Protein AF-0000000085028456 (afdb_homodimer)

Secondary structure (DSSP, 8-state):
---EEEEEE--SSSHHHHHHHHHHHHHT-EEEE--BSSPPPTGGG-TT-TTSHHHHHHH-TT--PPBSS-----TTEEEEEEEEE-BTTB--THHHHHHHHS--TTSEEEEEEE-SS--SHHHHHHHHHH-TTSEEEEEEE--S-------/---EEEEEE--SSSHHHHHHHHHHHHHT-EEEE--BSSPPPTGGG-TT-TTSHHHHHHH-TT--PPBSS-----TTEEEEEEEEE-BTTB--THHHHHHHHS--TTSEEEEEEE-SS--SHHHHHHHHHH-TTSEEEEEEE--S-------

Foldseek 3Di:
DPAAEEEEEEDQPCQQVVVSVVVCVVVVYHYHYQAFLDHADPQLVPCVDCPRVQNVQVVDLPRAGHTNDQEDPCPRHQEYEYEYEDDPLAGRNPVVNHVVRYDQANHEYEYEYEYPDHDHVVNLVVVCVVCVRHNHPYYYYDYDDPPPPPD/DPAAEEEEEEDQPCQQVVVSVVVCVVVVYHYHYQAFLDHADPQLVPCVDCPRVQNVQVVDLVRAGHTNDQEDDCPRHQEYEYEYEDDPLAGRNPVVNHVVRYDQANHEYEYEYEYPDHDHVVRLVVVCVVCVRHRHPYYYYDYDDPPPPPD

Sequence (302 aa):
MMTKKLVAYFSASGVTAAKAKKLAEVVGADLYEIAPKDRYTNADLNWTNKKARSTVEMNDPASRPELKENGLDLTGYDTVYIGFPIWWYTAPHIIRSFLEQNKLTGVDIVLFATSGGSSISKAYRDLRKAYPKLNITNGVLLNGSISGNLAMMTKKLVAYFSASGVTAAKAKKLAEVVGADLYEIAPKDRYTNADLNWTNKKARSTVEMNDPASRPELKENGLDLTGYDTVYIGFPIWWYTAPH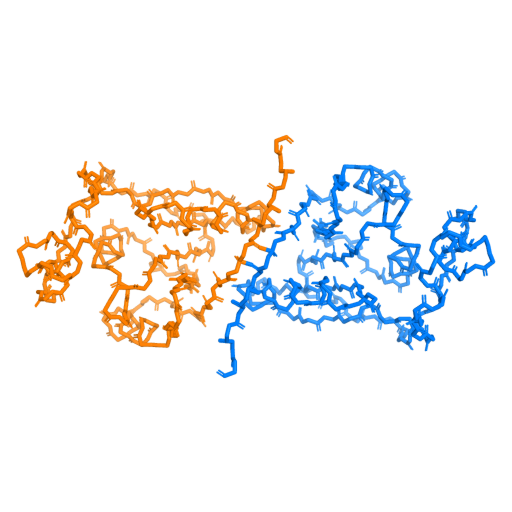IIRSFLEQNKLTGVDIVLFATSGGSSISKAYRDLRKAYPKLNITNGVLLNGSISGNLA

Organism: Acidaminococcus fermentans (strain ATCC 25085 / DSM 20731 / CCUG 9996 / CIP 106432 / VR4) (NCBI:txid591001)

Structure (mmCIF, N/CA/C/O backbone):
data_AF-0000000085028456-model_v1
#
loop_
_entity.id
_entity.type
_entity.pdbx_description
1 polymer Flavodoxin
#
loop_
_atom_site.group_PDB
_atom_site.id
_atom_site.type_symbol
_atom_site.label_atom_id
_atom_site.label_alt_id
_atom_site.label_comp_id
_atom_site.label_asym_id
_atom_site.label_entity_id
_atom_site.label_seq_id
_atom_site.pdbx_PDB_ins_code
_atom_site.Cartn_x
_atom_site.Cartn_y
_atom_site.Cartn_z
_atom_site.occupancy
_atom_site.B_iso_or_equiv
_atom_site.auth_seq_id
_atom_site.auth_comp_id
_atom_site.auth_asym_id
_atom_site.auth_atom_id
_atom_site.pdbx_PDB_model_num
ATOM 1 N N . MET A 1 1 ? -22.578 -2.014 4.352 1 40.19 1 MET A N 1
ATOM 2 C CA . MET A 1 1 ? -21.906 -3.234 4.781 1 40.19 1 MET A CA 1
ATOM 3 C C . MET A 1 1 ? -20.391 -3.086 4.676 1 40.19 1 MET A C 1
ATOM 5 O O . MET A 1 1 ? -19.891 -2.393 3.787 1 40.19 1 MET A O 1
ATOM 9 N N . MET A 1 2 ? -19.719 -3.203 5.734 1 54.34 2 MET A N 1
ATOM 10 C CA . MET A 1 2 ? -18.312 -2.814 5.77 1 54.34 2 MET A CA 1
ATOM 11 C C . MET A 1 2 ? -17.484 -3.666 4.809 1 54.34 2 MET A C 1
ATOM 13 O O . MET A 1 2 ? -17.688 -4.875 4.711 1 54.34 2 MET A O 1
ATOM 17 N N . THR A 1 3 ? -17.031 -3.07 3.711 1 72.94 3 THR A N 1
ATOM 18 C CA . THR A 1 3 ? -16.266 -3.793 2.699 1 72.94 3 THR A CA 1
ATOM 19 C C . THR A 1 3 ? -15.078 -4.508 3.33 1 72.94 3 THR A C 1
ATOM 21 O O . THR A 1 3 ? -14.367 -3.93 4.156 1 72.94 3 THR A O 1
ATOM 24 N N . LYS A 1 4 ? -15.164 -5.914 3.396 1 89.44 4 LYS A N 1
ATOM 25 C CA . LYS A 1 4 ? -14.039 -6.703 3.902 1 89.44 4 LYS A CA 1
ATOM 26 C C . LYS A 1 4 ? -13.008 -6.953 2.811 1 89.44 4 LYS A C 1
ATOM 28 O O . LYS A 1 4 ? -13.359 -7.191 1.654 1 89.44 4 LYS A O 1
ATOM 33 N N . LYS A 1 5 ? -11.766 -6.781 3.164 1 94.19 5 LYS A N 1
ATOM 34 C CA . LYS A 1 5 ? -10.648 -6.969 2.242 1 94.19 5 LYS A CA 1
ATOM 35 C C . LYS A 1 5 ? -9.711 -8.07 2.729 1 94.19 5 LYS A C 1
ATOM 37 O O . LYS A 1 5 ? -9.586 -8.297 3.934 1 94.19 5 LYS A O 1
ATOM 42 N N . LEU A 1 6 ? -9.141 -8.75 1.769 1 97 6 LEU A N 1
ATOM 43 C CA . LEU A 1 6 ? -8.156 -9.789 2.035 1 97 6 LEU A CA 1
ATOM 44 C C . LEU A 1 6 ? -6.879 -9.547 1.237 1 97 6 LEU A C 1
ATOM 46 O O . LEU A 1 6 ? -6.938 -9.195 0.055 1 97 6 LEU A O 1
ATOM 50 N N . VAL A 1 7 ? -5.777 -9.656 1.913 1 97.69 7 VAL A N 1
ATOM 51 C CA . VAL A 1 7 ? -4.492 -9.758 1.228 1 97.69 7 VAL A CA 1
ATOM 52 C C . VAL A 1 7 ? -3.98 -11.195 1.306 1 97.69 7 VAL A C 1
ATOM 54 O O . VAL A 1 7 ? -3.605 -11.672 2.381 1 97.69 7 VAL A O 1
ATOM 57 N N . ALA A 1 8 ? -3.996 -11.898 0.222 1 98.31 8 ALA A N 1
ATOM 58 C CA . ALA A 1 8 ? -3.404 -13.227 0.085 1 98.31 8 ALA A CA 1
ATOM 59 C C . ALA A 1 8 ? -2.059 -13.156 -0.632 1 98.31 8 ALA A C 1
ATOM 61 O O . ALA A 1 8 ? -1.903 -12.414 -1.604 1 98.31 8 ALA A O 1
ATOM 62 N N . TYR A 1 9 ? -1.068 -13.961 -0.152 1 98.5 9 TYR A N 1
ATOM 63 C CA . TYR A 1 9 ? 0.246 -13.805 -0.766 1 98.5 9 TYR A CA 1
ATOM 64 C C . TYR A 1 9 ? 1.026 -15.117 -0.725 1 98.5 9 TYR A C 1
ATOM 66 O O . TYR A 1 9 ? 0.848 -15.922 0.189 1 98.5 9 TYR A O 1
ATOM 74 N N . PHE A 1 10 ? 1.791 -15.297 -1.692 1 98.62 10 PHE A N 1
ATOM 75 C CA . PHE A 1 10 ? 2.865 -16.281 -1.703 1 98.62 10 PHE A CA 1
ATOM 76 C C . PHE A 1 10 ? 4.227 -15.594 -1.619 1 98.62 10 PHE A C 1
ATOM 78 O O . PHE A 1 10 ? 4.469 -14.602 -2.301 1 98.62 10 PHE A O 1
ATOM 85 N N . SER A 1 11 ? 5.074 -16.141 -0.744 1 98.12 11 SER A N 1
ATOM 86 C CA . SER A 1 11 ? 6.434 -15.633 -0.566 1 98.12 11 SER A CA 1
ATOM 87 C C . SER A 1 11 ? 7.406 -16.766 -0.256 1 98.12 11 SER A C 1
ATOM 89 O O . SER A 1 11 ? 7.133 -17.609 0.602 1 98.12 11 SER A O 1
ATOM 91 N N . ALA A 1 12 ? 8.484 -16.812 -0.962 1 96.12 12 ALA A N 1
ATOM 92 C CA . ALA A 1 12 ? 9.461 -17.875 -0.738 1 96.12 12 ALA A CA 1
ATOM 93 C C . ALA A 1 12 ? 10.594 -17.406 0.167 1 96.12 12 ALA A C 1
ATOM 95 O O . ALA A 1 12 ? 11.039 -18.141 1.052 1 96.12 12 ALA A O 1
ATOM 96 N N . SER A 1 13 ? 11.016 -16.172 -0.003 1 93.38 13 SER A N 1
ATOM 97 C CA . SER A 1 13 ? 12.172 -15.695 0.748 1 93.38 13 SER A CA 1
ATOM 98 C C . SER A 1 13 ? 11.781 -14.57 1.7 1 93.38 13 SER A C 1
ATOM 100 O O . SER A 1 13 ? 12.648 -13.945 2.322 1 93.38 13 SER A O 1
ATOM 102 N N . GLY A 1 14 ? 10.5 -14.227 1.766 1 94.75 14 GLY A N 1
ATOM 103 C CA . GLY A 1 14 ? 10.039 -13.289 2.779 1 94.75 14 GLY A CA 1
ATOM 104 C C . GLY A 1 14 ? 9.805 -11.891 2.238 1 94.75 14 GLY A C 1
ATOM 105 O O . GLY A 1 14 ? 9.172 -11.062 2.895 1 94.75 14 GLY A O 1
ATOM 106 N N . VAL A 1 15 ? 10.281 -11.562 1 1 92.94 15 VAL A N 1
ATOM 107 C CA . VAL A 1 15 ? 10.172 -10.219 0.441 1 92.94 15 VAL A CA 1
ATOM 108 C C . VAL A 1 15 ? 8.711 -9.875 0.186 1 92.94 15 VAL A C 1
ATOM 110 O O . VAL A 1 15 ? 8.219 -8.844 0.646 1 92.94 15 VAL A O 1
ATOM 113 N N . THR A 1 16 ? 8.031 -10.727 -0.486 1 96.25 16 THR A N 1
ATOM 114 C CA . THR A 1 16 ? 6.625 -10.5 -0.791 1 96.25 16 THR A CA 1
ATOM 115 C C . THR A 1 16 ? 5.789 -10.492 0.486 1 96.25 16 THR A C 1
ATOM 117 O O . THR A 1 16 ? 4.852 -9.703 0.615 1 96.25 16 THR A O 1
ATOM 120 N N . ALA A 1 17 ? 6.133 -11.312 1.434 1 96.81 17 ALA A N 1
ATOM 121 C CA . ALA A 1 17 ? 5.438 -11.367 2.717 1 96.81 17 ALA A CA 1
ATOM 122 C C . ALA A 1 17 ? 5.461 -10.016 3.414 1 96.81 17 ALA A C 1
ATOM 124 O O . ALA A 1 17 ? 4.441 -9.555 3.934 1 96.81 17 ALA A O 1
ATOM 125 N N . ALA A 1 18 ? 6.582 -9.391 3.42 1 93.5 18 ALA A N 1
ATOM 126 C CA . ALA A 1 18 ? 6.734 -8.094 4.082 1 93.5 18 ALA A CA 1
ATOM 127 C C . ALA A 1 18 ? 5.832 -7.043 3.441 1 93.5 18 ALA A C 1
ATOM 129 O O . ALA A 1 18 ? 5.176 -6.266 4.145 1 93.5 18 ALA A O 1
ATOM 130 N N . LYS A 1 19 ? 5.785 -7.059 2.131 1 93.44 19 LYS A N 1
ATOM 131 C CA . LYS A 1 19 ? 4.945 -6.105 1.412 1 93.44 19 LYS A CA 1
ATOM 132 C C . LYS A 1 19 ? 3.465 -6.395 1.644 1 93.44 19 LYS A C 1
ATOM 134 O O . LYS A 1 19 ? 2.666 -5.473 1.818 1 93.44 19 LYS A O 1
ATOM 139 N N . ALA A 1 20 ? 3.125 -7.641 1.66 1 96.5 20 ALA A N 1
ATOM 140 C CA . ALA A 1 20 ? 1.742 -8.055 1.887 1 96.5 20 ALA A CA 1
ATOM 141 C C . ALA A 1 20 ? 1.263 -7.625 3.271 1 96.5 20 ALA A C 1
ATOM 143 O O . ALA A 1 20 ? 0.149 -7.117 3.42 1 96.5 20 ALA A O 1
ATOM 144 N N . LYS A 1 21 ? 2.057 -7.875 4.238 1 95.56 21 LYS A N 1
ATOM 145 C CA . LYS A 1 21 ? 1.712 -7.512 5.613 1 95.56 21 LYS A CA 1
ATOM 146 C C . LYS A 1 21 ? 1.487 -6.008 5.742 1 95.56 21 LYS A C 1
ATOM 148 O O . LYS A 1 21 ? 0.512 -5.574 6.359 1 95.56 21 LYS A O 1
ATOM 153 N N . LYS A 1 22 ? 2.352 -5.262 5.148 1 91 22 LYS A N 1
ATOM 154 C CA . LYS A 1 22 ? 2.221 -3.811 5.199 1 91 22 LYS A CA 1
ATOM 155 C C . LYS A 1 22 ? 0.955 -3.348 4.484 1 91 22 LYS A C 1
ATOM 157 O O . LYS A 1 22 ? 0.225 -2.492 4.992 1 91 22 LYS A O 1
ATOM 162 N N . LEU A 1 23 ? 0.759 -3.873 3.314 1 93.62 23 LEU A N 1
ATOM 163 C CA . LEU A 1 23 ? -0.454 -3.533 2.578 1 93.62 23 LEU A CA 1
ATOM 164 C C . LEU A 1 23 ? -1.697 -3.854 3.4 1 93.62 23 LEU A C 1
ATOM 166 O O . LEU A 1 23 ? -2.611 -3.033 3.5 1 93.62 23 LEU A O 1
ATOM 170 N N . ALA A 1 24 ? -1.729 -5.043 4 1 95.69 24 ALA A N 1
ATOM 171 C CA . ALA A 1 24 ? -2.875 -5.457 4.805 1 95.69 24 ALA A CA 1
ATOM 172 C C . ALA A 1 24 ? -3.115 -4.488 5.957 1 95.69 24 ALA A C 1
ATOM 174 O O . ALA A 1 24 ? -4.258 -4.133 6.254 1 95.69 24 ALA A O 1
ATOM 175 N N . GLU A 1 25 ? -2.039 -4.078 6.547 1 91.94 25 GLU A N 1
ATOM 176 C CA . GLU A 1 25 ? -2.141 -3.127 7.652 1 91.94 25 GLU A CA 1
ATOM 177 C C . GLU A 1 25 ? -2.738 -1.803 7.188 1 91.94 25 GLU A C 1
ATOM 179 O O . GLU A 1 25 ? -3.645 -1.265 7.832 1 91.94 25 GLU A O 1
ATOM 184 N N . VAL A 1 26 ? -2.252 -1.323 6.129 1 90.56 26 VAL A N 1
ATOM 185 C CA . VAL A 1 26 ? -2.645 0.005 5.668 1 90.56 26 VAL A CA 1
ATOM 186 C C . VAL A 1 26 ? -4.105 -0.014 5.219 1 90.56 26 VAL A C 1
ATOM 188 O O . VAL A 1 26 ? -4.867 0.904 5.531 1 90.56 26 VAL A O 1
ATOM 191 N N . VAL A 1 27 ? -4.492 -1.086 4.602 1 91.94 27 VAL A N 1
ATOM 192 C CA . VAL A 1 27 ? -5.82 -1.062 4.004 1 91.94 27 VAL A CA 1
ATOM 193 C C . VAL A 1 27 ? -6.828 -1.709 4.953 1 91.94 27 VAL A C 1
ATOM 195 O O . VAL A 1 27 ? -8.016 -1.789 4.645 1 91.94 27 VAL A O 1
ATOM 198 N N . GLY A 1 28 ? -6.367 -2.137 6.07 1 90.31 28 GLY A N 1
ATOM 199 C CA . GLY A 1 28 ? -7.262 -2.775 7.02 1 90.31 28 GLY A CA 1
ATOM 200 C C . GLY A 1 28 ? -7.828 -4.09 6.52 1 90.31 28 GLY A C 1
ATOM 201 O O . GLY A 1 28 ? -9.039 -4.32 6.586 1 90.31 28 GLY A O 1
ATOM 202 N N . ALA A 1 29 ? -6.973 -4.906 6 1 94.56 29 ALA A N 1
ATOM 203 C CA . ALA A 1 29 ? -7.375 -6.18 5.41 1 94.56 29 ALA A CA 1
ATOM 204 C C . ALA A 1 29 ? -6.922 -7.352 6.277 1 94.56 29 ALA A C 1
ATOM 206 O O . ALA A 1 29 ? -5.973 -7.23 7.055 1 94.56 29 ALA A O 1
ATOM 207 N N . ASP A 1 30 ? -7.68 -8.523 6.113 1 96.25 30 ASP A N 1
ATOM 208 C CA . ASP A 1 30 ? -7.152 -9.781 6.629 1 96.25 30 ASP A CA 1
ATOM 209 C C . ASP A 1 30 ? -5.953 -10.25 5.812 1 96.25 30 ASP A C 1
ATOM 211 O O . ASP A 1 30 ? -5.793 -9.867 4.652 1 96.25 30 ASP A O 1
ATOM 215 N N . LEU A 1 31 ? -5.141 -11.031 6.465 1 97.44 31 LEU A N 1
ATOM 216 C CA . LEU A 1 31 ? -3.93 -11.547 5.836 1 97.44 31 LEU A CA 1
ATOM 217 C C . LEU A 1 31 ? -3.971 -13.07 5.734 1 97.44 31 LEU A C 1
ATOM 219 O O . LEU A 1 31 ? -4.363 -13.742 6.684 1 97.44 31 LEU A O 1
ATOM 223 N N . TYR A 1 32 ? -3.574 -13.578 4.535 1 98.06 32 TYR A N 1
ATOM 224 C CA . TYR A 1 32 ? -3.559 -15.016 4.301 1 98.06 32 TYR A CA 1
ATOM 225 C C . TYR A 1 32 ? -2.342 -15.422 3.479 1 98.06 32 TYR A C 1
ATOM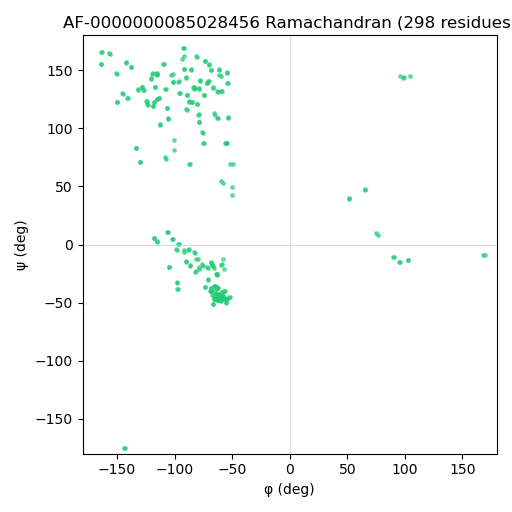 227 O O . TYR A 1 32 ? -2.107 -14.883 2.396 1 98.06 32 TYR A O 1
ATOM 235 N N . GLU A 1 33 ? -1.59 -16.359 4 1 98.25 33 GLU A N 1
ATOM 236 C CA . GLU A 1 33 ? -0.448 -16.875 3.244 1 98.25 33 GLU A CA 1
ATOM 237 C C . GLU A 1 33 ? -0.859 -18.031 2.33 1 98.25 33 GLU A C 1
ATOM 239 O O . GLU A 1 33 ? -1.447 -19 2.787 1 98.25 33 GLU A O 1
ATOM 244 N N . ILE A 1 34 ? -0.609 -17.891 1.081 1 98.31 34 ILE A N 1
ATOM 245 C CA . ILE A 1 34 ? -0.687 -19 0.146 1 98.31 34 ILE A CA 1
ATOM 246 C C . ILE A 1 34 ? 0.519 -19.922 0.337 1 98.31 34 ILE A C 1
ATOM 248 O O . ILE A 1 34 ? 1.506 -19.812 -0.396 1 98.31 34 ILE A O 1
ATOM 252 N N . ALA A 1 35 ? 0.333 -20.844 1.25 1 98 35 ALA A N 1
ATOM 253 C CA . ALA A 1 35 ? 1.471 -21.641 1.676 1 98 35 ALA A CA 1
ATOM 254 C C . ALA A 1 35 ? 1.521 -22.969 0.911 1 98 35 ALA A C 1
ATOM 256 O O . ALA A 1 35 ? 0.515 -23.672 0.818 1 98 35 ALA A O 1
ATOM 257 N N . PRO A 1 36 ? 2.709 -23.219 0.388 1 98.38 36 PRO A N 1
ATOM 258 C CA . PRO A 1 36 ? 2.857 -24.562 -0.17 1 98.38 36 PRO A CA 1
ATOM 259 C C . PRO A 1 36 ? 2.84 -25.656 0.901 1 98.38 36 PRO A C 1
ATOM 261 O O . PRO A 1 36 ? 3.25 -25.406 2.039 1 98.38 36 PRO A O 1
ATOM 264 N N . LYS A 1 37 ? 2.369 -26.766 0.489 1 97.75 37 LYS A N 1
ATOM 265 C CA . LYS A 1 37 ? 2.402 -27.891 1.411 1 97.75 37 LYS A CA 1
ATOM 266 C C . LYS A 1 37 ? 3.818 -28.141 1.918 1 97.75 37 LYS A C 1
ATOM 268 O O . LYS A 1 37 ? 4.027 -28.359 3.115 1 97.75 37 LYS A O 1
ATOM 273 N N . ASP A 1 38 ? 4.711 -28.219 0.962 1 97.25 38 ASP A N 1
ATOM 274 C CA . ASP A 1 38 ? 6.133 -28.297 1.284 1 97.25 38 ASP A CA 1
ATOM 275 C C . ASP A 1 38 ? 6.832 -26.969 0.975 1 97.25 38 ASP A C 1
ATOM 277 O O . ASP A 1 38 ? 6.875 -26.531 -0.18 1 97.25 38 ASP A O 1
ATOM 281 N N . ARG A 1 39 ? 7.363 -26.359 1.99 1 97.62 39 ARG A N 1
ATOM 282 C CA . ARG A 1 39 ? 8.016 -25.062 1.804 1 97.62 39 ARG A CA 1
ATOM 283 C C . ARG A 1 39 ? 9.195 -25.172 0.847 1 97.62 39 ARG A C 1
ATOM 285 O O . ARG A 1 39 ? 9.883 -26.203 0.818 1 97.62 39 ARG A O 1
ATOM 292 N N . TYR A 1 40 ? 9.492 -24.078 0.127 1 98.12 40 TYR A N 1
ATOM 293 C CA . TYR A 1 40 ? 10.617 -24.062 -0.797 1 98.12 40 TYR A CA 1
ATOM 294 C C . TYR A 1 40 ? 11.93 -23.859 -0.052 1 98.12 40 TYR A C 1
ATOM 296 O O . TYR A 1 40 ? 12.039 -22.984 0.803 1 98.12 40 TYR A O 1
ATOM 304 N N . THR A 1 41 ? 12.922 -24.641 -0.365 1 97.12 41 THR A N 1
ATOM 305 C CA . THR A 1 41 ? 14.281 -24.453 0.132 1 97.12 41 THR A CA 1
ATOM 306 C C . THR A 1 41 ? 15.102 -23.594 -0.833 1 97.12 41 THR A C 1
ATOM 308 O O . THR A 1 41 ? 14.664 -23.328 -1.953 1 97.12 41 THR A O 1
ATOM 311 N N . ASN A 1 42 ? 16.234 -23.203 -0.362 1 96.38 42 ASN A N 1
ATOM 312 C CA . ASN A 1 42 ? 17.125 -22.484 -1.257 1 96.38 42 ASN A CA 1
ATOM 313 C C . ASN A 1 42 ? 17.438 -23.281 -2.512 1 96.38 42 ASN A C 1
ATOM 315 O O . ASN A 1 42 ? 17.531 -22.734 -3.609 1 96.38 42 ASN A O 1
ATOM 319 N N . ALA A 1 43 ? 17.625 -24.547 -2.297 1 97.31 43 ALA A N 1
ATOM 320 C CA . ALA A 1 43 ? 17.906 -25.422 -3.43 1 97.31 43 ALA A CA 1
ATOM 321 C C . ALA A 1 43 ? 16.734 -25.453 -4.402 1 97.31 43 ALA A C 1
ATOM 323 O O . ALA A 1 43 ? 16.922 -25.484 -5.621 1 97.31 43 ALA A O 1
ATOM 324 N N . ASP A 1 44 ? 15.523 -25.422 -3.922 1 97.94 44 ASP A N 1
ATOM 325 C CA . ASP A 1 44 ? 14.312 -25.422 -4.742 1 97.94 44 ASP A CA 1
ATOM 326 C C . ASP A 1 44 ? 14.242 -24.156 -5.609 1 97.94 44 ASP A C 1
ATOM 328 O O . ASP A 1 44 ? 13.625 -24.172 -6.676 1 97.94 44 ASP A O 1
ATOM 332 N N . LEU A 1 45 ? 14.906 -23.094 -5.133 1 97.25 45 LEU A N 1
ATOM 333 C CA . LEU A 1 45 ? 14.758 -21.797 -5.758 1 97.25 45 LEU A CA 1
ATOM 334 C C . LEU A 1 45 ? 15.945 -21.469 -6.652 1 97.25 45 LEU A C 1
ATOM 336 O O . LEU A 1 45 ? 16.016 -20.391 -7.234 1 97.25 45 LEU A O 1
ATOM 340 N N . ASN A 1 46 ? 16.859 -22.422 -6.809 1 96 46 ASN A N 1
ATOM 341 C CA . ASN A 1 46 ? 18.031 -22.234 -7.664 1 96 46 ASN A CA 1
ATOM 342 C C . ASN A 1 46 ? 17.656 -22.328 -9.141 1 96 46 ASN A C 1
ATOM 344 O O . ASN A 1 46 ? 17.703 -23.422 -9.719 1 96 46 ASN A O 1
ATOM 348 N N . TRP A 1 47 ? 17.438 -21.266 -9.742 1 91 47 TRP A N 1
ATOM 349 C CA . TRP A 1 47 ? 16.875 -21.25 -11.094 1 91 47 TRP A CA 1
ATOM 350 C C . TRP A 1 47 ? 17.906 -21.719 -12.109 1 91 47 TRP A C 1
ATOM 352 O O . TRP A 1 47 ? 17.578 -22.031 -13.258 1 91 47 TRP A O 1
ATOM 362 N N . THR A 1 48 ? 19.141 -21.672 -11.742 1 93.94 48 THR A N 1
ATOM 363 C CA . THR A 1 48 ? 20.156 -22.156 -12.664 1 93.94 48 THR A CA 1
ATOM 364 C C . THR A 1 48 ? 20.188 -23.672 -12.703 1 93.94 48 THR A C 1
ATOM 366 O O . THR A 1 48 ? 20.797 -24.266 -13.602 1 93.94 48 THR A O 1
ATOM 369 N N . ASN A 1 49 ? 19.625 -24.312 -11.75 1 96.62 49 ASN A N 1
ATOM 370 C CA . ASN A 1 49 ? 19.5 -25.766 -11.711 1 96.62 49 ASN A CA 1
ATOM 371 C C . ASN A 1 49 ? 18.203 -26.219 -12.367 1 96.62 49 ASN A C 1
ATOM 373 O O . ASN A 1 49 ? 17.109 -26 -11.836 1 96.62 49 ASN A O 1
ATOM 377 N N . LYS A 1 50 ? 18.266 -26.969 -13.461 1 96.44 50 LYS A N 1
ATOM 378 C CA . LYS A 1 50 ? 17.125 -27.422 -14.25 1 96.44 50 LYS A CA 1
ATOM 379 C C . LYS A 1 50 ? 16.266 -28.406 -13.461 1 96.44 50 LYS A C 1
ATOM 381 O O . LYS A 1 50 ? 15.109 -28.641 -13.812 1 96.44 50 LYS A O 1
ATOM 386 N N . LYS A 1 51 ? 16.828 -28.953 -12.461 1 97.25 51 LYS A N 1
ATOM 387 C CA . LYS A 1 51 ? 16.109 -29.953 -11.672 1 97.25 51 LYS A CA 1
ATOM 388 C C . LYS A 1 51 ? 15.523 -29.328 -10.414 1 97.25 51 LYS A C 1
ATOM 390 O O . LYS A 1 51 ? 14.836 -30 -9.641 1 97.25 51 LYS A O 1
ATOM 395 N N . ALA A 1 52 ? 15.828 -28.016 -10.203 1 97.88 52 ALA A N 1
ATOM 396 C CA . ALA A 1 52 ? 15.25 -27.344 -9.047 1 97.88 52 ALA A CA 1
ATOM 397 C C . ALA A 1 52 ? 13.727 -27.328 -9.125 1 97.88 52 ALA A C 1
ATOM 399 O O . ALA A 1 52 ? 13.148 -27.188 -10.203 1 97.88 52 ALA A O 1
ATOM 400 N N . ARG A 1 53 ? 13.078 -27.422 -7.992 1 98 53 ARG A N 1
ATOM 401 C CA . ARG A 1 53 ? 11.625 -27.5 -7.906 1 98 53 ARG A CA 1
ATOM 402 C C . ARG A 1 53 ? 10.969 -26.328 -8.633 1 98 53 ARG A C 1
ATOM 404 O O . ARG A 1 53 ? 10.047 -26.516 -9.422 1 98 53 ARG A O 1
ATOM 411 N N . SER A 1 54 ? 11.43 -25.094 -8.414 1 98.06 54 SER A N 1
ATOM 412 C CA . SER A 1 54 ? 10.875 -23.922 -9.07 1 98.06 54 SER A CA 1
ATOM 413 C C . SER A 1 54 ? 11 -24.016 -10.586 1 98.06 54 SER A C 1
ATOM 415 O O . SER A 1 54 ? 10.055 -23.719 -11.32 1 98.06 54 SER A O 1
ATOM 417 N N . THR A 1 55 ? 12.18 -24.453 -11.047 1 98.06 55 THR A N 1
ATOM 418 C CA . THR A 1 55 ? 12.43 -24.594 -12.477 1 98.06 55 THR A CA 1
ATOM 419 C C . THR A 1 55 ? 11.5 -25.625 -13.094 1 98.06 55 THR A C 1
ATOM 421 O O . THR A 1 55 ? 10.875 -25.375 -14.125 1 98.06 55 THR A O 1
ATOM 424 N N . VAL A 1 56 ? 11.375 -26.766 -12.484 1 98.31 56 VAL A N 1
ATOM 425 C CA . VAL A 1 56 ? 10.523 -27.844 -12.977 1 98.31 56 VAL A CA 1
ATOM 426 C C . VAL A 1 56 ? 9.07 -27.375 -13.016 1 98.31 56 VAL A C 1
ATOM 428 O O . VAL A 1 56 ? 8.383 -27.562 -14.023 1 98.31 56 VAL A O 1
ATOM 431 N N . GLU A 1 57 ? 8.594 -26.781 -11.984 1 98.44 57 GLU A N 1
ATOM 432 C CA . GLU A 1 57 ? 7.219 -26.281 -11.898 1 98.44 57 GLU A CA 1
ATOM 433 C C . GLU A 1 57 ? 6.926 -25.266 -13 1 98.44 57 GLU A C 1
ATOM 435 O O . GLU A 1 57 ? 5.895 -25.359 -13.672 1 98.44 57 GLU A O 1
ATOM 440 N N . MET A 1 58 ? 7.844 -24.359 -13.203 1 98.19 58 MET A N 1
ATOM 441 C CA . MET A 1 58 ? 7.578 -23.25 -14.109 1 98.19 58 MET A CA 1
ATOM 442 C C . MET A 1 58 ? 7.723 -23.672 -15.562 1 98.19 58 MET A C 1
ATOM 444 O O . MET A 1 58 ? 7.172 -23.031 -16.469 1 98.19 58 MET A O 1
ATOM 448 N N . ASN A 1 59 ? 8.414 -24.75 -15.797 1 97.75 59 ASN A N 1
ATOM 449 C CA . ASN A 1 59 ? 8.555 -25.281 -17.156 1 97.75 59 ASN A CA 1
ATOM 450 C C . ASN A 1 59 ? 7.332 -26.094 -17.562 1 97.75 59 ASN A C 1
ATOM 452 O O . ASN A 1 59 ? 7.156 -26.406 -18.734 1 97.75 59 ASN A O 1
ATOM 456 N N . ASP A 1 60 ? 6.473 -26.438 -16.688 1 98 60 ASP A N 1
ATOM 457 C CA . ASP A 1 60 ? 5.25 -27.188 -16.953 1 98 60 ASP A CA 1
ATOM 458 C C . ASP A 1 60 ? 4.012 -26.328 -16.703 1 98 60 ASP A C 1
ATOM 460 O O . ASP A 1 60 ? 3.586 -26.156 -15.562 1 98 60 ASP A O 1
ATOM 464 N N . PRO A 1 61 ? 3.4 -25.875 -17.734 1 96.75 61 PRO A N 1
ATOM 465 C CA . PRO A 1 61 ? 2.236 -25 -17.578 1 96.75 61 PRO A CA 1
ATOM 466 C C . PRO A 1 61 ? 1.102 -25.672 -16.797 1 96.75 61 PRO A C 1
ATOM 468 O O . PRO A 1 61 ? 0.214 -24.984 -16.281 1 96.75 61 PRO A O 1
ATOM 471 N N . ALA A 1 62 ? 1.143 -26.938 -16.703 1 97.81 62 ALA A N 1
ATOM 472 C CA . ALA A 1 62 ? 0.08 -27.672 -16.016 1 97.81 62 ALA A CA 1
ATOM 473 C C . ALA A 1 62 ? 0.406 -27.875 -14.539 1 97.81 62 ALA A C 1
ATOM 475 O O . ALA A 1 62 ? -0.429 -28.359 -13.773 1 97.81 62 ALA A O 1
ATOM 476 N N . SER A 1 63 ? 1.58 -27.469 -14.172 1 98.38 63 SER A N 1
ATOM 477 C CA . SER A 1 63 ? 1.99 -27.625 -12.781 1 98.38 63 SER A CA 1
ATOM 478 C C . SER A 1 63 ? 1.054 -26.875 -11.836 1 98.38 63 SER A C 1
ATOM 480 O O . SER A 1 63 ? 0.702 -25.719 -12.094 1 98.38 63 SER A O 1
ATOM 482 N N . ARG A 1 64 ? 0.645 -27.562 -10.812 1 98.44 64 ARG A N 1
ATOM 483 C CA . ARG A 1 64 ? -0.16 -27 -9.727 1 98.44 64 ARG A CA 1
ATOM 484 C C . ARG A 1 64 ? 0.382 -27.422 -8.367 1 98.44 64 ARG A C 1
ATOM 486 O O . ARG A 1 64 ? -0.136 -28.359 -7.75 1 98.44 64 ARG A O 1
ATOM 493 N N . PRO A 1 65 ? 1.397 -26.688 -7.891 1 98.44 65 PRO A N 1
ATOM 494 C CA . PRO A 1 65 ? 1.944 -27.047 -6.582 1 98.44 65 PRO A CA 1
ATOM 495 C C . PRO A 1 65 ? 0.875 -27.109 -5.496 1 98.44 65 PRO A C 1
ATOM 497 O O . PRO A 1 65 ? -0.032 -26.281 -5.465 1 98.44 65 PRO A O 1
ATOM 500 N N . GLU A 1 66 ? 0.972 -28.125 -4.621 1 97.56 66 GLU A N 1
ATOM 501 C CA . GLU A 1 66 ? -0.026 -28.359 -3.582 1 97.56 66 GLU A CA 1
ATOM 502 C C . GLU A 1 66 ? 0.048 -27.281 -2.498 1 97.56 66 GLU A C 1
ATOM 504 O O . GLU A 1 66 ? 1.14 -26.891 -2.086 1 97.56 66 GLU A O 1
ATOM 509 N N . LEU A 1 67 ? -1.099 -26.891 -2.053 1 98 67 LEU A N 1
ATOM 510 C CA . LEU A 1 67 ? -1.192 -25.922 -0.966 1 98 67 LEU A CA 1
ATOM 511 C C . LEU A 1 67 ? -1.266 -26.625 0.385 1 98 67 LEU A C 1
ATOM 513 O O . LEU A 1 67 ? -1.745 -27.766 0.473 1 98 67 LEU A O 1
ATOM 517 N N . LYS A 1 68 ? -0.765 -25.922 1.392 1 97.12 68 LYS A N 1
ATOM 518 C CA . LYS A 1 68 ? -0.853 -26.453 2.75 1 97.12 68 LYS A CA 1
ATOM 519 C C . LYS A 1 68 ? -2.307 -26.562 3.205 1 97.12 68 LYS A C 1
ATOM 521 O O . LYS A 1 68 ? -2.705 -27.562 3.797 1 97.12 68 LYS A O 1
ATOM 526 N N . GLU A 1 69 ? -3.061 -25.5 2.967 1 91.25 69 GLU A N 1
ATOM 527 C CA . GLU A 1 69 ? -4.473 -25.453 3.334 1 91.25 69 GLU A CA 1
ATOM 528 C C . GLU A 1 69 ? -5.367 -25.656 2.115 1 91.25 69 GLU A C 1
ATOM 530 O O . GLU A 1 69 ? -4.996 -25.297 0.999 1 91.25 69 GLU A O 1
ATOM 535 N N . ASN A 1 70 ? -6.543 -26.359 2.49 1 80.75 70 ASN A N 1
ATOM 536 C CA . ASN A 1 70 ? -7.484 -26.625 1.407 1 80.75 70 ASN A CA 1
ATOM 537 C C . ASN A 1 70 ? -8.648 -25.641 1.419 1 80.75 70 ASN A C 1
ATOM 539 O O . ASN A 1 70 ? -9.555 -25.75 2.246 1 80.75 70 ASN A O 1
ATOM 543 N N . GLY A 1 71 ? -8.594 -24.594 0.974 1 83.12 71 GLY A N 1
ATOM 544 C CA . GLY A 1 71 ? -9.711 -23.703 0.745 1 83.12 71 GLY A CA 1
ATOM 545 C C . GLY A 1 71 ? -9.797 -22.578 1.768 1 83.12 71 GLY A C 1
ATOM 546 O O . GLY A 1 71 ? -9.359 -22.75 2.91 1 83.12 71 GLY A O 1
ATOM 547 N N . LEU A 1 72 ? -10.203 -21.469 1.359 1 89.12 72 LEU A N 1
ATOM 548 C CA . LEU A 1 72 ? -10.414 -20.266 2.156 1 89.12 72 LEU A CA 1
ATOM 549 C C . LEU A 1 72 ? -11.844 -19.75 2 1 89.12 72 LEU A C 1
ATOM 551 O O . LEU A 1 72 ? -12.375 -19.719 0.89 1 89.12 72 LEU A O 1
ATOM 555 N N . ASP A 1 73 ? -12.531 -19.625 3.127 1 90.75 73 ASP A N 1
ATOM 556 C CA . ASP A 1 73 ? -13.844 -18.984 3.041 1 90.75 73 ASP A CA 1
ATOM 557 C C . ASP A 1 73 ? -13.727 -17.531 2.627 1 90.75 73 ASP A C 1
ATOM 559 O O . ASP A 1 73 ? -13.266 -16.688 3.406 1 90.75 73 ASP A O 1
ATOM 563 N N . LEU A 1 74 ? -14.188 -17.25 1.459 1 93.25 74 LEU A N 1
ATOM 564 C CA . LEU A 1 74 ? -14.039 -15.906 0.908 1 93.25 74 LEU A CA 1
ATOM 565 C C . LEU A 1 74 ? -15.359 -15.148 0.942 1 93.25 74 LEU A C 1
ATOM 567 O O . LEU A 1 74 ? -15.484 -14.07 0.358 1 93.25 74 LEU A O 1
ATOM 571 N N . THR A 1 75 ? -16.25 -15.789 1.662 1 89.94 75 THR A N 1
ATOM 572 C CA . THR A 1 75 ? -17.547 -15.133 1.796 1 89.94 75 THR A CA 1
ATOM 573 C C . THR A 1 75 ? -17.406 -13.797 2.52 1 89.94 75 THR A C 1
ATOM 575 O O . THR A 1 75 ? -16.734 -13.719 3.553 1 89.94 75 THR A O 1
ATOM 578 N N . GLY A 1 76 ? -18 -12.781 1.962 1 90.5 76 GLY A N 1
ATOM 579 C CA . GLY A 1 76 ? -18.016 -11.477 2.615 1 90.5 76 GLY A CA 1
ATOM 580 C C . GLY A 1 76 ? -16.906 -10.562 2.148 1 90.5 76 GLY A C 1
ATOM 581 O O . GLY A 1 76 ? -16.938 -9.359 2.416 1 90.5 76 GLY A O 1
ATOM 582 N N . TYR A 1 77 ? -15.898 -11.109 1.466 1 93.44 77 TYR A N 1
ATOM 583 C CA . TYR A 1 77 ? -14.844 -10.258 0.938 1 93.44 77 TYR A CA 1
ATOM 584 C C . TYR A 1 77 ? -15.25 -9.641 -0.395 1 93.44 77 TYR A C 1
ATOM 586 O O . TYR A 1 77 ? -15.734 -10.344 -1.288 1 93.44 77 TYR A O 1
ATOM 594 N N . ASP A 1 78 ? -15.008 -8.383 -0.487 1 91.44 78 ASP A N 1
ATOM 595 C CA . ASP A 1 78 ? -15.32 -7.68 -1.728 1 91.44 78 ASP A CA 1
ATOM 596 C C . ASP A 1 78 ? -14.078 -7.531 -2.604 1 91.44 78 ASP A C 1
ATOM 598 O O . ASP A 1 78 ? -14.18 -7.453 -3.828 1 91.44 78 ASP A O 1
ATOM 602 N N . THR A 1 79 ? -12.961 -7.414 -1.951 1 93.56 79 THR A N 1
ATOM 603 C CA . THR A 1 79 ? -11.688 -7.242 -2.648 1 93.56 79 THR A CA 1
ATOM 604 C C . THR A 1 79 ? -10.633 -8.195 -2.094 1 93.56 79 THR A C 1
ATOM 606 O O . THR A 1 79 ? -10.516 -8.352 -0.878 1 93.56 79 THR A O 1
ATOM 609 N N . VAL A 1 80 ? -9.961 -8.82 -2.98 1 96.62 80 VAL A N 1
ATOM 610 C CA . VAL A 1 80 ? -8.828 -9.672 -2.627 1 96.62 80 VAL A CA 1
ATOM 611 C C . VAL A 1 80 ? -7.582 -9.203 -3.377 1 96.62 80 VAL A C 1
ATOM 613 O O . VAL A 1 80 ? -7.582 -9.133 -4.609 1 96.62 80 VAL A O 1
ATOM 616 N N . TYR A 1 81 ? -6.551 -8.836 -2.625 1 97.25 81 TYR A N 1
ATOM 617 C CA . TYR A 1 81 ? -5.219 -8.602 -3.17 1 97.25 81 TYR A CA 1
ATOM 618 C C . TYR A 1 81 ? -4.398 -9.883 -3.18 1 97.25 81 TYR A C 1
ATOM 620 O O . TYR A 1 81 ? -4.312 -10.586 -2.166 1 97.25 81 TYR A O 1
ATOM 628 N N . ILE A 1 82 ? -3.842 -10.188 -4.312 1 98.5 82 ILE A N 1
ATOM 629 C CA . ILE A 1 82 ? -3.037 -11.398 -4.41 1 98.5 82 ILE A CA 1
ATOM 630 C C . ILE A 1 82 ? -1.6 -11.039 -4.777 1 98.5 82 ILE A C 1
ATOM 632 O O . ILE A 1 82 ? -1.35 -10.469 -5.84 1 98.5 82 ILE A O 1
ATOM 636 N N . GLY A 1 83 ? -0.706 -11.398 -3.9 1 98.38 83 GLY A N 1
ATOM 637 C CA . GLY A 1 83 ? 0.69 -11.023 -4.059 1 98.38 83 GLY A CA 1
ATOM 638 C C . GLY A 1 83 ? 1.608 -12.211 -4.266 1 98.38 83 GLY A C 1
ATOM 639 O O . GLY A 1 83 ? 1.396 -13.273 -3.684 1 98.38 83 GLY A O 1
ATOM 640 N N . PHE A 1 84 ? 2.633 -11.977 -5.035 1 98.62 84 PHE A N 1
ATOM 641 C CA . PHE A 1 84 ? 3.58 -13.039 -5.359 1 98.62 84 PHE A CA 1
ATOM 642 C C . PHE A 1 84 ? 4.867 -12.453 -5.93 1 98.62 84 PHE A C 1
ATOM 644 O O . PHE A 1 84 ? 4.879 -11.336 -6.438 1 98.62 84 PHE A O 1
ATOM 651 N N . PRO A 1 85 ? 6.008 -13.219 -5.789 1 97.62 85 PRO A N 1
ATOM 652 C CA . PRO A 1 85 ? 7.191 -12.844 -6.562 1 97.62 85 PRO A CA 1
ATOM 653 C C . PRO A 1 85 ? 7.055 -13.18 -8.047 1 97.62 85 PRO A C 1
ATOM 655 O O . PRO A 1 85 ? 6.238 -14.023 -8.422 1 97.62 85 PRO A O 1
ATOM 658 N N . ILE A 1 86 ? 7.828 -12.508 -8.859 1 97.12 86 ILE A N 1
ATOM 659 C CA . ILE A 1 86 ? 7.871 -12.859 -10.273 1 97.12 86 ILE A CA 1
ATOM 660 C C . ILE A 1 86 ? 8.875 -13.992 -10.492 1 97.12 86 ILE A C 1
ATOM 662 O O . ILE A 1 86 ? 10.039 -13.875 -10.102 1 97.12 86 ILE A O 1
ATOM 666 N N . TRP A 1 87 ? 8.391 -15.07 -11.047 1 97.38 87 TRP A N 1
ATOM 667 C CA . TRP A 1 87 ? 9.188 -16.219 -11.484 1 97.38 87 TRP A CA 1
ATOM 668 C C . TRP A 1 87 ? 9.055 -16.422 -12.984 1 97.38 87 TRP A C 1
ATOM 670 O O . TRP A 1 87 ? 7.949 -16.578 -13.508 1 97.38 87 TRP A O 1
ATOM 680 N N . TRP A 1 88 ? 10.25 -16.406 -13.688 1 96.25 88 TRP A N 1
ATOM 681 C CA . TRP A 1 88 ? 10.25 -16.578 -15.141 1 96.25 88 TRP A CA 1
ATOM 682 C C . TRP A 1 88 ? 9.273 -15.602 -15.789 1 96.25 88 TRP A C 1
ATOM 684 O O . TRP A 1 88 ? 8.461 -15.992 -16.641 1 96.25 88 TRP A O 1
ATOM 694 N N . TYR A 1 89 ? 9.25 -14.398 -15.266 1 96.06 89 TYR A N 1
ATOM 695 C CA . TYR A 1 89 ? 8.562 -13.234 -15.82 1 96.06 89 TYR A CA 1
ATOM 696 C C . TYR A 1 89 ? 7.059 -13.328 -15.602 1 96.06 89 TYR A C 1
ATOM 698 O O . TYR A 1 89 ? 6.297 -12.531 -16.156 1 96.06 89 TYR A O 1
ATOM 706 N N . THR A 1 90 ? 6.59 -14.266 -14.82 1 97.88 90 THR A N 1
ATOM 707 C CA . THR A 1 90 ? 5.164 -14.398 -14.547 1 97.88 90 THR A CA 1
ATOM 708 C C . THR A 1 90 ? 4.934 -14.852 -13.102 1 97.88 90 THR A C 1
ATOM 710 O O . THR A 1 90 ? 5.871 -14.891 -12.305 1 97.88 90 THR A O 1
ATOM 713 N N . ALA A 1 91 ? 3.65 -15.109 -12.742 1 98.62 91 ALA A N 1
ATOM 714 C CA . ALA A 1 91 ? 3.32 -15.586 -11.398 1 98.62 91 ALA A CA 1
ATOM 715 C C . ALA A 1 91 ? 3.758 -17.031 -11.203 1 98.62 91 ALA A C 1
ATOM 717 O O . ALA A 1 91 ? 3.609 -17.859 -12.109 1 98.62 91 ALA A O 1
ATOM 718 N N . PRO A 1 92 ? 4.324 -17.359 -10.008 1 98.62 92 PRO A N 1
ATOM 719 C CA . PRO A 1 92 ? 4.543 -18.781 -9.719 1 98.62 92 PRO A CA 1
ATOM 720 C C . PRO A 1 92 ? 3.271 -19.609 -9.852 1 98.62 92 PRO A C 1
ATOM 722 O O . PRO A 1 92 ? 2.184 -19.156 -9.5 1 98.62 92 PRO A O 1
ATOM 725 N N . HIS A 1 93 ? 3.389 -20.875 -10.258 1 98.69 93 HIS A N 1
ATOM 726 C CA . HIS A 1 93 ? 2.23 -21.703 -10.586 1 98.69 93 HIS A CA 1
ATOM 727 C C . HIS A 1 93 ? 1.398 -22 -9.344 1 98.69 93 HIS A C 1
ATOM 729 O O . HIS A 1 93 ? 0.232 -22.391 -9.453 1 98.69 93 HIS A O 1
ATOM 735 N N . ILE A 1 94 ? 1.943 -21.828 -8.172 1 98.62 94 ILE A N 1
ATOM 736 C CA . ILE A 1 94 ? 1.184 -22.031 -6.945 1 98.62 94 ILE A CA 1
ATOM 737 C C . ILE A 1 94 ? 0.032 -21.031 -6.875 1 98.62 94 ILE A C 1
ATOM 739 O O . ILE A 1 94 ? -0.988 -21.297 -6.23 1 98.62 94 ILE A O 1
ATOM 743 N N . ILE A 1 95 ? 0.146 -19.891 -7.52 1 98.62 95 ILE A N 1
ATOM 744 C CA . ILE A 1 95 ? -0.926 -18.891 -7.562 1 98.62 95 ILE A CA 1
ATOM 745 C C . ILE A 1 95 ? -2.127 -19.469 -8.312 1 98.62 95 ILE A C 1
ATOM 747 O O . ILE A 1 95 ? -3.275 -19.234 -7.934 1 98.62 95 ILE A O 1
ATOM 751 N N . ARG A 1 96 ? -1.841 -20.266 -9.344 1 98.25 96 ARG A N 1
ATOM 752 C CA . ARG A 1 96 ? -2.93 -20.922 -10.062 1 98.25 96 ARG A CA 1
ATOM 753 C C . ARG A 1 96 ? -3.596 -21.969 -9.188 1 98.25 96 ARG A C 1
ATOM 755 O O . ARG A 1 96 ? -4.816 -22.141 -9.234 1 98.25 96 ARG A O 1
ATOM 762 N N . SER A 1 97 ? -2.764 -22.734 -8.406 1 98.06 97 SER A N 1
ATOM 763 C CA . SER A 1 97 ? -3.357 -23.641 -7.438 1 98.06 97 SER A CA 1
ATOM 764 C C . SER A 1 97 ? -4.355 -22.922 -6.539 1 98.06 97 SER A C 1
ATOM 766 O O . SER A 1 97 ? -5.469 -23.406 -6.324 1 98.06 97 SER A O 1
ATOM 768 N N . PHE A 1 98 ? -3.955 -21.75 -6.066 1 98.12 98 PHE A N 1
ATOM 769 C CA . PHE A 1 98 ? -4.789 -20.969 -5.168 1 98.12 98 PHE A CA 1
ATOM 770 C C . PHE A 1 98 ? -6.059 -20.5 -5.875 1 98.12 98 PHE A C 1
ATOM 772 O O . PHE A 1 98 ? -7.156 -20.625 -5.328 1 98.12 98 PHE A O 1
ATOM 779 N N . LEU A 1 99 ? -5.938 -19.984 -7.094 1 97.62 99 LEU A N 1
ATOM 780 C CA . LEU A 1 99 ? -7.078 -19.469 -7.844 1 97.62 99 LEU A CA 1
ATOM 781 C C . LEU A 1 99 ? -8.078 -20.578 -8.141 1 97.62 99 LEU A C 1
ATOM 783 O O . LEU A 1 99 ? -9.289 -20.359 -8.086 1 97.62 99 LEU A O 1
ATOM 787 N N . GLU A 1 100 ? -7.562 -21.75 -8.406 1 96.94 100 GLU A N 1
ATOM 788 C CA . GLU A 1 100 ? -8.422 -22.859 -8.82 1 96.94 100 GLU A CA 1
ATOM 789 C C . GLU A 1 100 ? -9.062 -23.531 -7.617 1 96.94 100 GLU A C 1
ATOM 791 O O . GLU A 1 100 ? -10.148 -24.109 -7.727 1 96.94 100 GLU A O 1
ATOM 796 N N . GLN A 1 101 ? -8.5 -23.422 -6.488 1 96.06 101 GLN A N 1
ATOM 797 C CA . GLN A 1 101 ? -9 -24.094 -5.297 1 96.06 101 GLN A CA 1
ATOM 798 C C . GLN A 1 101 ? -10 -23.219 -4.547 1 96.06 101 GLN A C 1
ATOM 800 O O . GLN A 1 101 ? -10.711 -23.703 -3.656 1 96.06 101 GLN A O 1
ATOM 805 N N . ASN A 1 102 ? -10.055 -21.953 -4.848 1 96.31 102 ASN A N 1
ATOM 806 C CA . ASN A 1 102 ? -10.898 -21.031 -4.098 1 96.31 102 ASN A CA 1
ATOM 807 C C . ASN A 1 102 ? -11.93 -20.359 -4.996 1 96.31 102 ASN A C 1
ATOM 809 O O . ASN A 1 102 ? -11.656 -20.094 -6.168 1 96.31 102 ASN A O 1
ATOM 813 N N . LYS A 1 103 ? -13.094 -20.172 -4.473 1 92.75 103 LYS A N 1
ATOM 814 C CA . LYS A 1 103 ? -14.164 -19.484 -5.199 1 92.75 103 LYS A CA 1
ATOM 815 C C . LYS A 1 103 ? -13.961 -17.969 -5.168 1 92.75 103 LYS A C 1
ATOM 817 O O . LYS A 1 103 ? -14.312 -17.312 -4.188 1 92.75 103 LYS A O 1
ATOM 822 N N . LEU A 1 104 ? -13.531 -17.391 -6.277 1 95.25 104 LEU A N 1
ATOM 823 C CA . LEU A 1 104 ? -13.164 -15.984 -6.332 1 95.25 104 LEU A CA 1
ATOM 824 C C . LEU A 1 104 ? -14.062 -15.227 -7.305 1 95.25 104 LEU A C 1
ATOM 826 O O . LEU A 1 104 ? -13.859 -14.031 -7.547 1 95.25 104 LEU A O 1
ATOM 830 N N . THR A 1 105 ? -15.039 -15.906 -7.812 1 91.88 105 THR A N 1
ATOM 831 C CA . THR A 1 105 ? -15.953 -15.234 -8.727 1 91.88 105 THR A CA 1
ATOM 832 C C . THR A 1 105 ? -16.766 -14.164 -7.988 1 91.88 105 THR A C 1
ATOM 834 O O . THR A 1 105 ? -17.234 -14.391 -6.871 1 91.88 105 THR A O 1
ATOM 837 N N . GLY A 1 106 ? -16.891 -13.016 -8.57 1 91.31 106 GLY A N 1
ATOM 838 C CA . GLY A 1 106 ? -17.672 -11.938 -7.984 1 91.31 106 GLY A CA 1
ATOM 839 C C . GLY A 1 106 ? -16.844 -11.047 -7.07 1 91.31 106 GLY A C 1
ATOM 840 O O . GLY A 1 106 ? -17.359 -10.047 -6.559 1 91.31 106 GLY A O 1
ATOM 841 N N . VAL A 1 107 ? -15.688 -11.445 -6.77 1 93.62 107 VAL A N 1
ATOM 842 C CA . VAL A 1 107 ? -14.789 -10.648 -5.941 1 93.62 107 VAL A CA 1
ATOM 843 C C . VAL A 1 107 ? -13.836 -9.852 -6.832 1 93.62 107 VAL A C 1
ATOM 845 O O . VAL A 1 107 ? -13.367 -10.359 -7.855 1 93.62 107 VAL A O 1
ATOM 848 N N . ASP A 1 108 ? -13.539 -8.617 -6.492 1 93.75 108 ASP A N 1
ATOM 849 C CA . ASP A 1 108 ? -12.508 -7.855 -7.199 1 93.75 108 ASP A CA 1
ATOM 850 C C . ASP A 1 108 ? -11.109 -8.328 -6.812 1 93.75 108 ASP A C 1
ATOM 852 O O . ASP A 1 108 ? -10.781 -8.398 -5.625 1 93.75 108 ASP A O 1
ATOM 856 N N . ILE A 1 109 ? -10.344 -8.609 -7.797 1 96.69 109 ILE A N 1
ATOM 857 C CA . ILE A 1 109 ? -8.992 -9.109 -7.543 1 96.69 109 ILE A CA 1
ATOM 858 C C . ILE A 1 109 ? -7.965 -8.086 -8.023 1 96.69 109 ILE A C 1
ATOM 860 O O . ILE A 1 109 ? -8.039 -7.617 -9.164 1 96.69 109 ILE A O 1
ATOM 864 N N . VAL A 1 110 ? -7.062 -7.691 -7.18 1 96.38 110 VAL A N 1
ATOM 865 C CA . VAL A 1 110 ? -5.918 -6.855 -7.527 1 96.38 110 VAL A CA 1
ATOM 866 C C . VAL A 1 110 ? -4.625 -7.633 -7.312 1 96.38 110 VAL A C 1
ATOM 868 O O . VAL A 1 110 ? -4.363 -8.133 -6.215 1 96.38 110 VAL A O 1
ATOM 871 N N . LEU A 1 111 ? -3.848 -7.695 -8.352 1 97.81 111 LEU A N 1
ATOM 872 C CA . LEU A 1 111 ? -2.566 -8.383 -8.234 1 97.81 111 LEU A CA 1
ATOM 873 C C . LEU A 1 111 ? -1.467 -7.414 -7.809 1 97.81 111 LEU A C 1
ATOM 875 O O . LEU A 1 111 ? -1.481 -6.242 -8.195 1 97.81 111 LEU A O 1
ATOM 879 N N . PHE A 1 112 ? -0.569 -7.938 -6.992 1 96.69 112 PHE A N 1
ATOM 880 C CA . PHE A 1 112 ? 0.684 -7.227 -6.762 1 96.69 112 PHE A CA 1
ATOM 881 C C . PHE A 1 112 ? 1.861 -8.195 -6.754 1 96.69 112 PHE A C 1
ATOM 883 O O . PHE A 1 112 ? 1.7 -9.375 -6.43 1 96.69 112 PHE A O 1
ATOM 890 N N . ALA A 1 113 ? 3.041 -7.613 -7.137 1 96.81 113 ALA A N 1
ATOM 891 C CA . ALA A 1 113 ? 4.195 -8.5 -7.238 1 96.81 113 ALA A CA 1
ATOM 892 C C . ALA A 1 113 ? 5.465 -7.812 -6.746 1 96.81 113 ALA A C 1
ATOM 894 O O . ALA A 1 113 ? 5.508 -6.586 -6.633 1 96.81 113 ALA A O 1
ATOM 895 N N . THR A 1 114 ? 6.355 -8.594 -6.379 1 94.62 114 THR A N 1
ATOM 896 C CA . THR A 1 114 ? 7.73 -8.18 -6.125 1 94.62 114 THR A CA 1
ATOM 897 C C . THR A 1 114 ? 8.688 -8.852 -7.102 1 94.62 114 THR A C 1
ATOM 899 O O . THR A 1 114 ? 8.43 -9.961 -7.562 1 94.62 114 THR A O 1
ATOM 902 N N . SER A 1 115 ? 9.719 -8.078 -7.418 1 92.69 115 SER A N 1
ATOM 903 C CA . SER A 1 115 ? 10.672 -8.617 -8.375 1 92.69 115 SER A CA 1
ATOM 904 C C . SER A 1 115 ? 12.039 -7.953 -8.234 1 92.69 115 SER A C 1
ATOM 906 O O . SER A 1 115 ? 12.18 -6.961 -7.516 1 92.69 115 SER A O 1
ATOM 908 N N . GLY A 1 116 ? 13.047 -8.609 -8.844 1 83.94 116 GLY A N 1
ATOM 909 C CA . GLY A 1 116 ? 14.359 -7.996 -8.938 1 83.94 116 GLY A CA 1
ATOM 910 C C . GLY A 1 116 ? 14.484 -7.039 -10.109 1 83.94 116 GLY A C 1
ATOM 911 O O . GLY A 1 116 ? 15.477 -6.312 -10.219 1 83.94 116 GLY A O 1
ATOM 912 N N . GLY A 1 117 ? 13.531 -6.91 -11.008 1 84.12 117 GLY A N 1
ATOM 913 C CA . GLY A 1 117 ? 13.656 -6.023 -12.156 1 84.12 117 GLY A CA 1
ATOM 914 C C . GLY A 1 117 ? 12.57 -6.25 -13.203 1 84.12 117 GLY A C 1
ATOM 915 O O . GLY A 1 117 ? 12.445 -5.469 -14.148 1 84.12 117 GLY A O 1
ATOM 916 N N . SER A 1 118 ? 11.852 -7.246 -13.023 1 87.31 118 SER A N 1
ATOM 917 C CA . SER A 1 118 ? 10.828 -7.605 -14 1 87.31 118 SER A CA 1
ATOM 918 C C . SER A 1 118 ? 9.523 -6.855 -13.742 1 87.31 118 SER A C 1
ATOM 920 O O . SER A 1 118 ? 9.219 -6.516 -12.602 1 87.31 118 SER A O 1
ATOM 922 N N . SER A 1 119 ? 8.789 -6.602 -14.789 1 91.44 119 SER A N 1
ATOM 923 C CA . SER A 1 119 ? 7.449 -6.02 -14.688 1 91.44 119 SER A CA 1
ATOM 924 C C . SER A 1 119 ? 6.41 -7.078 -14.336 1 91.44 119 SER A C 1
ATOM 926 O O . SER A 1 119 ? 6.656 -8.273 -14.492 1 91.44 119 SER A O 1
ATOM 928 N N . ILE A 1 120 ? 5.27 -6.598 -13.844 1 95 120 ILE A N 1
ATOM 929 C CA . ILE A 1 120 ? 4.176 -7.5 -13.5 1 95 120 ILE A CA 1
ATOM 930 C C . ILE A 1 120 ? 3.303 -7.734 -14.734 1 95 120 ILE A C 1
ATOM 932 O O . ILE A 1 120 ? 2.445 -8.625 -14.734 1 95 120 ILE A O 1
ATOM 936 N N . SER A 1 121 ? 3.52 -7.133 -15.82 1 96.06 121 SER A N 1
ATOM 937 C CA . SER A 1 121 ? 2.617 -7.07 -16.969 1 96.06 121 SER A CA 1
ATOM 938 C C . SER A 1 121 ? 2.326 -8.461 -17.516 1 96.06 121 SER A C 1
ATOM 940 O O . SER A 1 121 ? 1.172 -8.797 -17.797 1 96.06 121 SER A O 1
ATOM 942 N N . LYS A 1 122 ? 3.34 -9.258 -17.719 1 97.31 122 LYS A N 1
ATOM 943 C CA . LYS A 1 122 ? 3.133 -10.594 -18.266 1 97.31 122 LYS A CA 1
ATOM 944 C C . LYS A 1 122 ? 2.309 -11.453 -17.312 1 97.31 122 LYS A C 1
ATOM 946 O O . LYS A 1 122 ? 1.433 -12.203 -17.75 1 97.31 122 LYS A O 1
ATOM 951 N N . ALA A 1 123 ? 2.592 -11.406 -16 1 97.5 123 ALA A N 1
ATOM 952 C CA . ALA A 1 123 ? 1.809 -12.148 -15.016 1 97.5 123 ALA A CA 1
ATOM 953 C C . ALA A 1 123 ? 0.34 -11.742 -15.062 1 97.5 123 ALA A C 1
ATOM 955 O O . ALA A 1 123 ? -0.552 -12.594 -15.023 1 97.5 123 ALA A O 1
ATOM 956 N N . TYR A 1 124 ? 0.129 -10.453 -15.156 1 97.44 124 TYR A N 1
ATOM 957 C CA . TYR A 1 124 ? -1.221 -9.906 -15.25 1 97.44 124 TYR A CA 1
ATOM 958 C C . TYR A 1 124 ? -1.944 -10.453 -16.484 1 97.44 124 TYR A C 1
ATOM 960 O O . TYR A 1 124 ? -3.061 -10.969 -16.375 1 97.44 124 TYR A O 1
ATOM 968 N N . ARG A 1 125 ? -1.318 -10.43 -17.594 1 97.88 125 ARG A N 1
ATOM 969 C CA . ARG A 1 125 ? -1.904 -10.906 -18.844 1 97.88 125 ARG A CA 1
ATOM 970 C C . ARG A 1 125 ? -2.146 -12.414 -18.781 1 97.88 125 ARG A C 1
ATOM 972 O O . ARG A 1 125 ? -3.215 -12.891 -19.172 1 97.88 125 ARG A O 1
ATOM 979 N N . ASP A 1 126 ? -1.172 -13.133 -18.328 1 98.38 126 ASP A N 1
ATOM 980 C CA . ASP A 1 126 ? -1.269 -14.594 -18.266 1 98.38 126 ASP A CA 1
ATOM 981 C C . ASP A 1 126 ? -2.451 -15.023 -17.406 1 98.38 126 ASP A C 1
ATOM 983 O O . ASP A 1 126 ? -3.229 -15.898 -17.812 1 98.38 126 ASP A O 1
ATOM 987 N N . LEU A 1 127 ? -2.598 -14.406 -16.25 1 98.5 127 LEU A N 1
ATOM 988 C CA . LEU A 1 127 ? -3.646 -14.828 -15.32 1 98.5 127 LEU A CA 1
ATOM 989 C C . LEU A 1 127 ? -5.02 -14.391 -15.82 1 98.5 127 LEU A C 1
ATOM 991 O O . LEU A 1 127 ? -5.996 -15.133 -15.695 1 98.5 127 LEU A O 1
ATOM 995 N N . ARG A 1 128 ? -5.121 -13.242 -16.422 1 98.19 128 ARG A N 1
ATOM 996 C CA . ARG A 1 128 ? -6.395 -12.812 -16.984 1 98.19 128 ARG A CA 1
ATOM 997 C C . ARG A 1 128 ? -6.828 -13.727 -18.125 1 98.19 128 ARG A C 1
ATOM 999 O O . ARG A 1 128 ? -8.016 -14.047 -18.25 1 98.19 128 ARG A O 1
ATOM 1006 N N . LYS A 1 129 ? -5.887 -14.117 -18.922 1 98.25 129 LYS A N 1
ATOM 1007 C CA . LYS A 1 129 ? -6.184 -15.008 -20.047 1 98.25 129 LYS A CA 1
ATOM 1008 C C . LYS A 1 129 ? -6.602 -16.391 -19.547 1 98.25 129 LYS A C 1
ATOM 1010 O O . LYS A 1 129 ? -7.559 -16.984 -20.047 1 98.25 129 LYS A O 1
ATOM 1015 N N . ALA A 1 130 ? -5.906 -16.891 -18.578 1 98 130 ALA A N 1
ATOM 1016 C CA . ALA A 1 130 ? -6.148 -18.25 -18.062 1 98 130 ALA A CA 1
ATOM 1017 C C . ALA A 1 130 ? -7.461 -18.312 -17.297 1 98 130 ALA A C 1
ATOM 1019 O O . ALA A 1 130 ? -8.117 -19.359 -17.266 1 98 130 ALA A O 1
ATOM 1020 N N . TYR A 1 131 ? -7.848 -17.172 -16.672 1 97.94 131 TYR A N 1
ATOM 1021 C CA . TYR A 1 131 ? -9.039 -17.156 -15.828 1 97.94 131 TYR A CA 1
ATOM 1022 C C . TYR A 1 131 ? -9.945 -15.992 -16.203 1 97.94 131 TYR A C 1
ATOM 1024 O O . TYR A 1 131 ? -10.172 -15.094 -15.383 1 97.94 131 TYR A O 1
ATOM 1032 N N . PRO A 1 132 ? -10.586 -16.031 -17.328 1 97.44 132 PRO A N 1
ATOM 1033 C CA . PRO A 1 132 ? -11.344 -14.906 -17.859 1 97.44 132 PRO A CA 1
ATOM 1034 C C . PRO A 1 132 ? -12.594 -14.594 -17.047 1 97.44 132 PRO A C 1
ATOM 1036 O O . PRO A 1 132 ? -13.164 -13.508 -17.172 1 97.44 132 PRO A O 1
ATOM 1039 N N . LYS A 1 133 ? -13.047 -15.469 -16.188 1 97.25 133 LYS A N 1
ATOM 1040 C CA . LYS A 1 133 ? -14.258 -15.242 -15.398 1 97.25 133 LYS A CA 1
ATOM 1041 C C . LYS A 1 133 ? -13.938 -14.477 -14.117 1 97.25 133 LYS A C 1
ATOM 1043 O O . LYS A 1 133 ? -14.852 -14 -13.438 1 97.25 133 LYS A O 1
ATOM 1048 N N . LEU A 1 134 ? -12.664 -14.5 -13.75 1 97.44 134 LEU A N 1
ATOM 1049 C CA . LEU A 1 134 ? -12.258 -13.742 -12.562 1 97.44 134 LEU A CA 1
ATOM 1050 C C . LEU A 1 134 ? -12.148 -12.258 -12.875 1 97.44 134 LEU A C 1
ATOM 1052 O O . LEU A 1 134 ? -11.742 -11.875 -13.977 1 97.44 134 LEU A O 1
ATOM 1056 N N . ASN A 1 135 ? -12.562 -11.422 -11.945 1 96.38 135 ASN A N 1
ATOM 1057 C CA . ASN A 1 135 ? -12.484 -9.969 -12.102 1 96.38 135 ASN A CA 1
ATOM 1058 C C . ASN A 1 135 ? -11.133 -9.43 -11.633 1 96.38 135 ASN A C 1
ATOM 1060 O O . ASN A 1 135 ? -11.055 -8.727 -10.625 1 96.38 135 ASN A O 1
ATOM 1064 N N . ILE A 1 136 ? -10.102 -9.734 -12.367 1 96.44 136 ILE A N 1
ATOM 1065 C CA . ILE A 1 136 ? -8.773 -9.188 -12.117 1 96.44 136 ILE A CA 1
ATOM 1066 C C . ILE A 1 136 ? -8.695 -7.766 -12.68 1 96.44 136 ILE A C 1
ATOM 1068 O O . ILE A 1 136 ? -8.68 -7.57 -13.898 1 96.44 136 ILE A O 1
ATOM 1072 N N . THR A 1 137 ? -8.594 -6.801 -11.797 1 92 137 THR A N 1
ATOM 1073 C CA . THR A 1 137 ? -8.875 -5.422 -12.188 1 92 137 THR A CA 1
ATOM 1074 C C . THR A 1 137 ? -7.578 -4.629 -12.336 1 92 137 THR A C 1
ATOM 1076 O O . THR A 1 137 ? -7.562 -3.562 -12.953 1 92 137 THR A O 1
ATOM 1079 N N . ASN A 1 138 ? -6.492 -5.129 -11.742 1 88.75 138 ASN A N 1
ATOM 1080 C CA . ASN A 1 138 ? -5.234 -4.391 -11.75 1 88.75 138 ASN A CA 1
ATOM 1081 C C . ASN A 1 138 ? -4.055 -5.285 -11.375 1 88.75 138 ASN A C 1
ATOM 1083 O O . ASN A 1 138 ? -4.246 -6.422 -10.938 1 88.75 138 ASN A O 1
ATOM 1087 N N . GLY A 1 139 ? -2.867 -4.836 -11.617 1 93.62 139 GLY A N 1
ATOM 1088 C CA . GLY A 1 139 ? -1.601 -5.445 -11.242 1 93.62 139 GLY A CA 1
ATOM 1089 C C . GLY A 1 139 ? -0.495 -4.43 -11.016 1 93.62 139 GLY A C 1
ATOM 1090 O O . GLY A 1 139 ? -0.191 -3.631 -11.906 1 93.62 139 GLY A O 1
ATOM 1091 N N . VAL A 1 140 ? 0.057 -4.469 -9.844 1 93.19 140 VAL A N 1
ATOM 1092 C CA . VAL A 1 140 ? 1.034 -3.438 -9.508 1 93.19 140 VAL A CA 1
ATOM 1093 C C . VAL A 1 140 ? 2.316 -4.09 -8.992 1 93.19 140 VAL A C 1
ATOM 1095 O O . VAL A 1 140 ? 2.266 -5.051 -8.219 1 93.19 140 VAL A O 1
ATOM 1098 N N . LEU A 1 141 ? 3.445 -3.613 -9.453 1 91.81 141 LEU A N 1
ATOM 1099 C CA . LEU A 1 141 ? 4.73 -4.027 -8.906 1 91.81 141 LEU A CA 1
ATOM 1100 C C . LEU A 1 141 ? 5.039 -3.275 -7.613 1 91.81 141 LEU A C 1
ATOM 1102 O O . LEU A 1 141 ? 5.016 -2.043 -7.586 1 91.81 141 LEU A O 1
ATOM 1106 N N . LEU A 1 142 ? 5.219 -3.99 -6.574 1 88.12 142 LEU A N 1
ATOM 1107 C CA . LEU A 1 142 ? 5.566 -3.404 -5.285 1 88.12 142 LEU A CA 1
ATOM 1108 C C . LEU A 1 142 ? 7.02 -3.709 -4.926 1 88.12 142 LEU A C 1
ATOM 1110 O O . LEU A 1 142 ? 7.297 -4.688 -4.23 1 88.12 142 LEU A O 1
ATOM 1114 N N . ASN A 1 143 ? 7.93 -3.041 -5.559 1 79.25 143 ASN A N 1
ATOM 1115 C CA . ASN A 1 143 ? 9.344 -3.211 -5.242 1 79.25 143 ASN A CA 1
ATOM 1116 C C . ASN A 1 143 ? 9.82 -2.186 -4.219 1 79.25 143 ASN A C 1
ATOM 1118 O O . ASN A 1 143 ? 9.109 -1.223 -3.924 1 79.25 143 ASN A O 1
ATOM 1122 N N . GLY A 1 144 ? 11.016 -2.469 -3.486 1 60.94 144 GLY A N 1
ATOM 1123 C CA . GLY A 1 144 ? 11.68 -1.494 -2.639 1 60.94 144 GLY A CA 1
ATOM 1124 C C . GLY A 1 144 ? 11.352 -1.658 -1.167 1 60.94 144 GLY A C 1
ATOM 1125 O O . GLY A 1 144 ? 10.406 -2.365 -0.813 1 60.94 144 GLY A O 1
ATOM 1126 N N . SER A 1 145 ? 12.297 -1.413 -0.228 1 46.47 145 SER A N 1
ATOM 1127 C CA . SER A 1 145 ? 12.305 -1.62 1.216 1 46.47 145 SER A CA 1
ATOM 1128 C C . SER A 1 145 ? 11.133 -0.918 1.884 1 46.47 145 SER A C 1
ATOM 1130 O O . SER A 1 145 ? 10.914 0.277 1.674 1 46.47 145 SER A O 1
ATOM 1132 N N . ILE A 1 146 ? 9.938 -1.414 2.049 1 39.38 146 ILE A N 1
ATOM 1133 C CA . ILE A 1 146 ? 9.023 -0.914 3.068 1 39.38 146 ILE A CA 1
ATOM 1134 C C . ILE A 1 146 ? 9.648 -1.081 4.449 1 39.38 146 ILE A C 1
ATOM 1136 O O . ILE A 1 146 ? 9.82 -2.205 4.926 1 39.38 146 ILE A O 1
ATOM 1140 N N . SER A 1 147 ? 10.797 -0.685 4.984 1 32.41 147 SER A N 1
ATOM 1141 C CA . SER A 1 147 ? 11.281 -0.955 6.332 1 32.41 147 SER A CA 1
ATOM 1142 C C . SER A 1 147 ? 10.242 -0.573 7.379 1 32.41 147 SER A C 1
ATOM 1144 O O . SER A 1 147 ? 9.812 0.581 7.445 1 32.41 147 SER A O 1
ATOM 1146 N N . GLY A 1 148 ? 9.172 -1.101 7.613 1 30.53 148 GLY A N 1
ATOM 1147 C CA . GLY A 1 148 ? 8.32 -0.906 8.773 1 30.53 148 GLY A CA 1
ATOM 1148 C C . GLY A 1 148 ? 9.031 -1.184 10.086 1 30.53 148 GLY A C 1
ATOM 1149 O O . GLY A 1 148 ? 9.641 -2.24 10.258 1 30.53 148 GLY A O 1
ATOM 1150 N N . ASN A 1 149 ? 9.734 -0.26 10.742 1 28 149 ASN A N 1
ATOM 1151 C CA . ASN A 1 149 ? 10.047 -0.477 12.156 1 28 149 ASN A CA 1
ATOM 1152 C C . ASN A 1 149 ? 8.805 -0.857 12.953 1 28 149 ASN A C 1
ATOM 1154 O O . ASN A 1 149 ? 7.984 0.003 13.281 1 28 149 ASN A O 1
ATOM 1158 N N . LEU A 1 150 ? 8.023 -1.641 12.742 1 22.89 150 LEU A N 1
ATOM 1159 C CA . LEU A 1 150 ? 7.094 -2.113 13.758 1 22.89 150 LEU A CA 1
ATOM 1160 C C . LEU A 1 150 ? 7.848 -2.686 14.961 1 22.89 150 LEU A C 1
ATOM 1162 O O . LEU A 1 150 ? 7.242 -2.984 15.992 1 22.89 150 LEU A O 1
ATOM 1166 N N . ALA A 1 151 ? 9.117 -3.02 15.18 1 20.22 151 ALA A N 1
ATOM 1167 C CA . ALA A 1 151 ? 9.375 -3.562 16.516 1 20.22 151 ALA A CA 1
ATOM 1168 C C . ALA A 1 151 ? 9.336 -2.463 17.562 1 20.22 151 ALA A C 1
ATOM 1170 O O . ALA A 1 151 ? 9.75 -1.33 17.312 1 20.22 151 ALA A O 1
ATOM 1171 N N . MET B 1 1 ? -22.484 -0.716 -4.988 1 39.97 1 MET B N 1
ATOM 1172 C CA . MET B 1 1 ? -21.906 0.57 -5.367 1 39.97 1 MET B CA 1
ATOM 1173 C C . MET B 1 1 ? -20.391 0.563 -5.195 1 39.97 1 MET B C 1
ATOM 1175 O O . MET B 1 1 ? -19.859 -0.099 -4.297 1 39.97 1 MET B O 1
ATOM 1179 N N . MET B 1 2 ? -19.688 0.751 -6.223 1 54.47 2 MET B N 1
ATOM 1180 C CA . MET B 1 2 ? -18.25 0.486 -6.199 1 54.47 2 MET B CA 1
ATOM 1181 C C . MET B 1 2 ? -17.547 1.404 -5.207 1 54.47 2 MET B C 1
ATOM 1183 O O . MET B 1 2 ? -17.859 2.592 -5.121 1 54.47 2 MET B O 1
ATOM 1187 N N . THR B 1 3 ? -17.078 0.844 -4.086 1 73 3 THR B N 1
ATOM 1188 C CA . THR B 1 3 ? -16.422 1.63 -3.051 1 73 3 THR B CA 1
ATOM 1189 C C . THR B 1 3 ? -15.281 2.449 -3.639 1 73 3 THR B C 1
ATOM 1191 O O . THR B 1 3 ? -14.484 1.938 -4.434 1 73 3 THR B O 1
ATOM 1194 N N . LYS B 1 4 ? -15.477 3.84 -3.693 1 89.38 4 LYS B N 1
ATOM 1195 C CA . LYS B 1 4 ? -14.422 4.73 -4.16 1 89.38 4 LYS B CA 1
ATOM 1196 C C . LYS B 1 4 ? -13.445 5.07 -3.035 1 89.38 4 LYS B C 1
ATOM 1198 O O . LYS B 1 4 ? -13.859 5.277 -1.893 1 89.38 4 LYS B O 1
ATOM 1203 N N . LYS B 1 5 ? -12.18 5.02 -3.342 1 94.12 5 LYS B N 1
ATOM 1204 C CA . LYS B 1 5 ? -11.117 5.305 -2.383 1 94.12 5 LYS B CA 1
ATOM 1205 C C . LYS B 1 5 ? -10.266 6.488 -2.84 1 94.12 5 LYS B C 1
ATOM 1207 O O . LYS B 1 5 ? -10.117 6.727 -4.039 1 94.12 5 LYS B O 1
ATOM 1212 N N . LEU B 1 6 ? -9.797 7.227 -1.863 1 97 6 LEU B N 1
ATOM 1213 C CA . LEU B 1 6 ? -8.898 8.352 -2.098 1 97 6 LEU B CA 1
ATOM 1214 C C . LEU B 1 6 ? -7.633 8.219 -1.255 1 97 6 LEU B C 1
ATOM 1216 O O . LEU B 1 6 ? -7.699 7.871 -0.075 1 97 6 LEU B O 1
ATOM 1220 N N . VAL B 1 7 ? -6.52 8.43 -1.889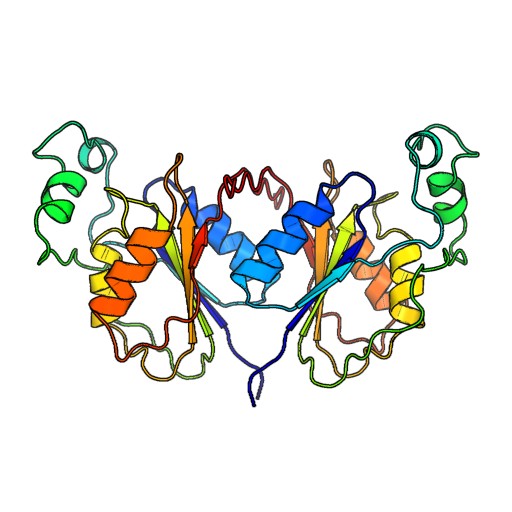 1 97.69 7 VAL B N 1
ATOM 1221 C CA . VAL B 1 7 ? -5.273 8.641 -1.159 1 97.69 7 VAL B CA 1
ATOM 1222 C C . VAL B 1 7 ? -4.891 10.117 -1.222 1 97.69 7 VAL B C 1
ATOM 1224 O O . VAL B 1 7 ? -4.523 10.625 -2.283 1 97.69 7 VAL B O 1
ATOM 1227 N N . ALA B 1 8 ? -5.012 10.828 -0.137 1 98.38 8 ALA B N 1
ATOM 1228 C CA . ALA B 1 8 ? -4.543 12.203 0.017 1 98.38 8 ALA B CA 1
ATOM 1229 C C . ALA B 1 8 ? -3.223 12.25 0.779 1 98.38 8 ALA B C 1
ATOM 1231 O O . ALA B 1 8 ? -3.037 11.523 1.761 1 98.38 8 ALA B O 1
ATOM 1232 N N . TYR B 1 9 ? -2.283 13.141 0.328 1 98.5 9 TYR B N 1
ATOM 1233 C CA . TYR B 1 9 ? -0.982 13.102 0.987 1 98.5 9 TYR B CA 1
ATOM 1234 C C . TYR B 1 9 ? -0.32 14.469 0.973 1 98.5 9 TYR B C 1
ATOM 1236 O O . TYR B 1 9 ? -0.535 15.258 0.05 1 98.5 9 TYR B O 1
ATOM 1244 N N . PHE B 1 10 ? 0.385 14.719 1.973 1 98.62 10 PHE B N 1
ATOM 1245 C CA . PHE B 1 10 ? 1.366 15.797 2.023 1 98.62 10 PHE B CA 1
ATOM 1246 C C . PHE B 1 10 ? 2.785 15.234 1.988 1 98.62 10 PHE B C 1
ATOM 1248 O O . PHE B 1 10 ? 3.092 14.266 2.68 1 98.62 10 PHE B O 1
ATOM 1255 N N . SER B 1 11 ? 3.605 15.852 1.141 1 98.06 11 SER B N 1
ATOM 1256 C CA . SER B 1 11 ? 5.008 15.477 1.01 1 98.06 11 SER B CA 1
ATOM 1257 C C . SER B 1 11 ? 5.887 16.688 0.729 1 98.06 11 SER B C 1
ATOM 1259 O O . SER B 1 11 ? 5.578 17.5 -0.15 1 98.06 11 SER B O 1
ATOM 1261 N N . ALA B 1 12 ? 6.93 16.828 1.475 1 96 12 ALA B N 1
ATOM 1262 C CA . ALA B 1 12 ? 7.812 17.984 1.284 1 96 12 ALA B CA 1
ATOM 1263 C C . ALA B 1 12 ? 9.016 17.609 0.421 1 96 12 ALA B C 1
ATOM 1265 O O . ALA B 1 12 ? 9.422 18.375 -0.451 1 96 12 ALA B O 1
ATOM 1266 N N . SER B 1 13 ? 9.547 16.422 0.609 1 93.19 13 SER B N 1
ATOM 1267 C CA . SER B 1 13 ? 10.766 16.047 -0.1 1 93.19 13 SER B CA 1
ATOM 1268 C C . SER B 1 13 ? 10.516 14.898 -1.066 1 93.19 13 SER B C 1
ATOM 1270 O O . SER B 1 13 ? 11.453 14.367 -1.659 1 93.19 13 SER B O 1
ATOM 1272 N N . GLY B 1 14 ? 9.266 14.445 -1.163 1 94.69 14 GLY B N 1
ATOM 1273 C CA . GLY B 1 14 ? 8.93 13.469 -2.193 1 94.69 14 GLY B CA 1
ATOM 1274 C C . GLY B 1 14 ? 8.805 12.055 -1.661 1 94.69 14 GLY B C 1
ATOM 1275 O O . GLY B 1 14 ? 8.273 11.18 -2.34 1 94.69 14 GLY B O 1
ATOM 1276 N N . VAL B 1 15 ? 9.266 11.766 -0.408 1 92.88 15 VAL B N 1
ATOM 1277 C CA . VAL B 1 15 ? 9.266 10.414 0.147 1 92.88 15 VAL B CA 1
ATOM 1278 C C . VAL B 1 15 ? 7.828 9.938 0.347 1 92.88 15 VAL B C 1
ATOM 1280 O O . VAL B 1 15 ? 7.449 8.867 -0.128 1 92.88 15 VAL B O 1
ATOM 1283 N N . THR B 1 16 ? 7.051 10.727 0.992 1 96.19 16 THR B N 1
ATOM 1284 C CA . THR B 1 16 ? 5.66 10.367 1.245 1 96.19 16 THR B CA 1
ATOM 1285 C C . THR B 1 16 ? 4.875 10.289 -0.061 1 96.19 16 THR B C 1
ATOM 1287 O O . THR B 1 16 ? 4.016 9.422 -0.223 1 96.19 16 THR B O 1
ATOM 1290 N N . ALA B 1 17 ? 5.18 11.141 -0.993 1 96.81 17 ALA B N 1
ATOM 1291 C CA . ALA B 1 17 ? 4.527 11.141 -2.301 1 96.81 17 ALA B CA 1
ATOM 1292 C C . ALA B 1 17 ? 4.695 9.797 -2.996 1 96.81 17 ALA B C 1
ATOM 1294 O O . ALA B 1 17 ? 3.738 9.25 -3.551 1 96.81 17 ALA B O 1
ATOM 1295 N N . ALA B 1 18 ? 5.871 9.273 -2.965 1 93.44 18 ALA B N 1
ATOM 1296 C CA . ALA B 1 18 ? 6.16 8 -3.621 1 93.44 18 ALA B CA 1
ATOM 1297 C C . ALA B 1 18 ? 5.332 6.871 -3.01 1 93.44 18 ALA B C 1
ATOM 1299 O O . ALA B 1 18 ? 4.773 6.043 -3.732 1 93.44 18 ALA B O 1
ATOM 1300 N N . LYS B 1 19 ? 5.242 6.883 -1.702 1 93.38 19 LYS B N 1
ATOM 1301 C CA . LYS B 1 19 ? 4.469 5.855 -1.011 1 93.38 19 LYS B CA 1
ATOM 1302 C C . LYS B 1 19 ? 2.975 6.012 -1.294 1 93.38 19 LYS B C 1
ATOM 1304 O O . LYS B 1 19 ? 2.27 5.023 -1.494 1 93.38 19 LYS B O 1
ATOM 1309 N N . ALA B 1 20 ? 2.521 7.223 -1.323 1 96.5 20 ALA B N 1
ATOM 1310 C CA . ALA B 1 20 ? 1.116 7.508 -1.598 1 96.5 20 ALA B CA 1
ATOM 1311 C C . ALA B 1 20 ? 0.726 7.047 -2.998 1 96.5 20 ALA B C 1
ATOM 1313 O O . ALA B 1 20 ? -0.332 6.441 -3.186 1 96.5 20 ALA B O 1
ATOM 1314 N N . LYS B 1 21 ? 1.523 7.363 -3.945 1 95.62 21 LYS B N 1
ATOM 1315 C CA . LYS B 1 21 ? 1.261 6.973 -5.328 1 95.62 21 LYS B CA 1
ATOM 1316 C C . LYS B 1 21 ? 1.177 5.457 -5.469 1 95.62 21 LYS B C 1
ATOM 1318 O O . LYS B 1 21 ? 0.266 4.938 -6.117 1 95.62 21 LYS B O 1
ATOM 1323 N N . LYS B 1 22 ? 2.092 4.793 -4.832 1 90.94 22 LYS B N 1
ATOM 1324 C CA . LYS B 1 22 ? 2.094 3.334 -4.887 1 90.94 22 LYS B CA 1
ATOM 1325 C C . LYS B 1 22 ? 0.85 2.758 -4.215 1 90.94 22 LYS B C 1
ATOM 1327 O O . LYS B 1 22 ? 0.218 1.843 -4.746 1 90.94 22 LYS B O 1
ATOM 1332 N N . LEU B 1 23 ? 0.563 3.258 -3.053 1 93.62 23 LEU B N 1
ATOM 1333 C CA . LEU B 1 23 ? -0.639 2.809 -2.357 1 93.62 23 LEU B CA 1
ATOM 1334 C C . LEU B 1 23 ? -1.877 3.02 -3.223 1 93.62 23 LEU B C 1
ATOM 1336 O O . LEU B 1 23 ? -2.709 2.117 -3.352 1 93.62 23 LEU B O 1
ATOM 1340 N N . ALA B 1 24 ? -2.004 4.207 -3.828 1 95.62 24 ALA B N 1
ATOM 1341 C CA . ALA B 1 24 ? -3.152 4.52 -4.672 1 95.62 24 ALA B CA 1
ATOM 1342 C C . ALA B 1 24 ? -3.264 3.531 -5.832 1 95.62 24 ALA B C 1
ATOM 1344 O O . ALA B 1 24 ? -4.363 3.076 -6.164 1 95.62 24 ALA B O 1
ATOM 1345 N N . GLU B 1 25 ? -2.139 3.211 -6.375 1 91.94 25 GLU B N 1
ATOM 1346 C CA . GLU B 1 25 ? -2.117 2.26 -7.48 1 91.94 25 GLU B CA 1
ATOM 1347 C C . GLU B 1 25 ? -2.607 0.884 -7.035 1 91.94 25 GLU B C 1
ATOM 1349 O O . GLU B 1 25 ? -3.439 0.269 -7.703 1 91.94 25 GLU B O 1
ATOM 1354 N N . VAL B 1 26 ? -2.111 0.451 -5.965 1 90.56 26 VAL B N 1
ATOM 1355 C CA . VAL B 1 26 ? -2.398 -0.909 -5.52 1 90.56 26 VAL B CA 1
ATOM 1356 C C . VAL B 1 26 ? -3.867 -1.022 -5.117 1 90.56 26 VAL B C 1
ATOM 1358 O O . VAL B 1 26 ? -4.535 -2.006 -5.449 1 90.56 26 VAL B O 1
ATOM 1361 N N . VAL B 1 27 ? -4.367 0.011 -4.516 1 91.94 27 VAL B N 1
ATOM 1362 C CA . VAL B 1 27 ? -5.711 -0.13 -3.963 1 91.94 27 VAL B CA 1
ATOM 1363 C C . VAL B 1 27 ? -6.738 0.422 -4.949 1 91.94 27 VAL B C 1
ATOM 1365 O O . VAL B 1 27 ? -7.941 0.389 -4.688 1 91.94 27 VAL B O 1
ATOM 1368 N N . GLY B 1 28 ? -6.273 0.886 -6.047 1 90.25 28 GLY B N 1
ATOM 1369 C CA . GLY B 1 28 ? -7.191 1.44 -7.031 1 90.25 28 GLY B CA 1
ATOM 1370 C C . GLY B 1 28 ? -7.891 2.697 -6.551 1 90.25 28 GLY B C 1
ATOM 1371 O O . GLY B 1 28 ? -9.117 2.812 -6.66 1 90.25 28 GLY B O 1
ATOM 1372 N N . ALA B 1 29 ? -7.137 3.596 -6.012 1 94.5 29 ALA B N 1
ATOM 1373 C CA . ALA B 1 29 ? -7.672 4.828 -5.438 1 94.5 29 ALA B CA 1
ATOM 1374 C C . ALA B 1 29 ? -7.297 6.039 -6.289 1 94.5 29 ALA B C 1
ATOM 1376 O O . ALA B 1 29 ? -6.312 6.004 -7.027 1 94.5 29 ALA B O 1
ATOM 1377 N N . ASP B 1 30 ? -8.164 7.133 -6.156 1 96.25 30 ASP B N 1
ATOM 1378 C CA . ASP B 1 30 ? -7.734 8.438 -6.656 1 96.25 30 ASP B CA 1
ATOM 1379 C C . ASP B 1 30 ? -6.613 9.016 -5.797 1 96.25 30 ASP B C 1
ATOM 1381 O O . ASP B 1 30 ? -6.469 8.648 -4.629 1 96.25 30 ASP B O 1
ATOM 1385 N N . LEU B 1 31 ? -5.844 9.867 -6.426 1 97.44 31 LEU B N 1
ATOM 1386 C CA . LEU B 1 31 ? -4.711 10.484 -5.75 1 97.44 31 LEU B CA 1
ATOM 1387 C C . LEU B 1 31 ? -4.895 12 -5.652 1 97.44 31 LEU B C 1
ATOM 1389 O O . LEU B 1 31 ? -5.312 12.641 -6.617 1 97.44 31 LEU B O 1
ATOM 1393 N N . TYR B 1 32 ? -4.594 12.539 -4.445 1 98.06 32 TYR B N 1
ATOM 1394 C CA . TYR B 1 32 ? -4.715 13.977 -4.211 1 98.06 32 TYR B CA 1
ATOM 1395 C C . TYR B 1 32 ? -3.568 14.484 -3.348 1 98.06 32 TYR B C 1
ATOM 1397 O O . TYR B 1 32 ? -3.326 13.961 -2.258 1 98.06 32 TYR B O 1
ATOM 1405 N N . GLU B 1 33 ? -2.875 15.492 -3.836 1 98.25 33 GLU B N 1
ATOM 1406 C CA . GLU B 1 33 ? -1.812 16.094 -3.043 1 98.25 33 GLU B CA 1
ATOM 1407 C C . GLU B 1 33 ? -2.355 17.203 -2.145 1 98.25 33 GLU B C 1
ATOM 1409 O O . GLU B 1 33 ? -3.016 18.125 -2.623 1 98.25 33 GLU B O 1
ATOM 1414 N N . ILE B 1 34 ? -2.135 17.094 -0.882 1 98.31 34 ILE B N 1
ATOM 1415 C CA . ILE B 1 34 ? -2.348 18.203 0.048 1 98.31 34 ILE B CA 1
ATOM 1416 C C . ILE B 1 34 ? -1.223 19.219 -0.1 1 98.31 34 ILE B C 1
ATOM 1418 O O . ILE B 1 34 ? -0.26 19.203 0.67 1 98.31 34 ILE B O 1
ATOM 1422 N N . ALA B 1 35 ? -1.454 20.109 -1.023 1 98 35 ALA B N 1
ATOM 1423 C CA . ALA B 1 35 ? -0.38 21.016 -1.405 1 98 35 ALA B CA 1
ATOM 1424 C C . ALA B 1 35 ? -0.479 22.328 -0.636 1 98 35 ALA B C 1
ATOM 1426 O O . ALA B 1 35 ? -1.547 22.953 -0.579 1 98 35 ALA B O 1
ATOM 1427 N N . PRO B 1 36 ? 0.656 22.703 -0.07 1 98.38 36 PRO B N 1
ATOM 1428 C CA . PRO B 1 36 ? 0.663 24.047 0.491 1 98.38 36 PRO B CA 1
ATOM 1429 C C . PRO B 1 36 ? 0.585 25.141 -0.581 1 98.38 36 PRO B C 1
ATOM 1431 O O . PRO B 1 36 ? 1.054 24.938 -1.704 1 98.38 36 PRO B O 1
ATOM 1434 N N . LYS B 1 37 ? 0.004 26.188 -0.185 1 97.75 37 LYS B N 1
ATOM 1435 C CA . LYS B 1 37 ? -0.031 27.312 -1.107 1 97.75 37 LYS B CA 1
ATOM 1436 C C . LYS B 1 37 ? 1.375 27.703 -1.563 1 97.75 37 LYS B C 1
ATOM 1438 O O . LYS B 1 37 ? 1.607 27.922 -2.754 1 97.75 37 LYS B O 1
ATOM 1443 N N . ASP B 1 38 ? 2.219 27.844 -0.572 1 97.19 38 ASP B N 1
ATOM 1444 C CA . ASP B 1 38 ? 3.639 28.047 -0.845 1 97.19 38 ASP B CA 1
ATOM 1445 C C . ASP B 1 38 ? 4.441 26.781 -0.513 1 97.19 38 ASP B C 1
ATOM 1447 O O . ASP B 1 38 ? 4.484 26.359 0.644 1 97.19 38 ASP B O 1
ATOM 1451 N N . ARG B 1 39 ? 5.055 26.219 -1.516 1 97.62 39 ARG B N 1
ATOM 1452 C CA . ARG B 1 39 ? 5.812 24.984 -1.305 1 97.62 39 ARG B CA 1
ATOM 1453 C C . ARG B 1 39 ? 6.949 25.219 -0.309 1 97.62 39 ARG B C 1
ATOM 1455 O O . ARG B 1 39 ? 7.543 26.297 -0.264 1 97.62 39 ARG B O 1
ATOM 1462 N N . TYR B 1 40 ? 7.301 24.141 0.432 1 98.12 40 TYR B N 1
ATOM 1463 C CA . TYR B 1 40 ? 8.391 24.234 1.396 1 98.12 40 TYR B CA 1
ATOM 1464 C C . TYR B 1 40 ? 9.742 24.156 0.697 1 98.12 40 TYR B C 1
ATOM 1466 O O . TYR B 1 40 ? 9.961 23.281 -0.155 1 98.12 40 TYR B O 1
ATOM 1474 N N . THR B 1 41 ? 10.656 25.016 1.05 1 97.06 41 THR B N 1
ATOM 1475 C CA . THR B 1 41 ? 12.039 24.953 0.597 1 97.06 41 THR B CA 1
ATOM 1476 C C . THR B 1 41 ? 12.898 24.172 1.588 1 97.06 41 THR B C 1
ATOM 1478 O O . THR B 1 41 ? 12.453 23.859 2.693 1 97.06 41 THR B O 1
ATOM 1481 N N . ASN B 1 42 ? 14.086 23.891 1.146 1 96.31 42 ASN B N 1
ATOM 1482 C CA . ASN B 1 42 ? 15.016 23.234 2.07 1 96.31 42 ASN B CA 1
ATOM 1483 C C . ASN B 1 42 ? 15.211 24.078 3.334 1 96.31 42 ASN B C 1
ATOM 1485 O O . ASN B 1 42 ? 15.305 23.531 4.434 1 96.31 42 ASN B O 1
ATOM 1489 N N . ALA B 1 43 ? 15.289 25.344 3.125 1 97.19 43 ALA B N 1
ATOM 1490 C CA . ALA B 1 43 ? 15.445 26.234 4.27 1 97.19 43 ALA B CA 1
ATOM 1491 C C . ALA B 1 43 ? 14.242 26.156 5.199 1 97.19 43 ALA B C 1
ATOM 1493 O O . ALA B 1 43 ? 14.391 26.203 6.422 1 97.19 43 ALA B O 1
ATOM 1494 N N . ASP B 1 44 ? 13.055 26.016 4.684 1 97.88 44 ASP B N 1
ATOM 1495 C CA . ASP B 1 44 ? 11.828 25.906 5.461 1 97.88 44 ASP B CA 1
ATOM 1496 C C . ASP B 1 44 ? 11.844 24.641 6.328 1 97.88 44 ASP B C 1
ATOM 1498 O O . ASP B 1 44 ? 11.188 24.594 7.371 1 97.88 44 ASP B O 1
ATOM 1502 N N . LEU B 1 45 ? 12.617 23.656 5.879 1 97.19 45 LEU B N 1
ATOM 1503 C CA . LEU B 1 45 ? 12.555 22.344 6.5 1 97.19 45 LEU B CA 1
ATOM 1504 C C . LEU B 1 45 ? 13.742 22.125 7.434 1 97.19 45 LEU B C 1
ATOM 1506 O O . LEU B 1 45 ? 13.891 21.047 8.023 1 97.19 45 LEU B O 1
ATOM 1510 N N . ASN B 1 46 ? 14.555 23.141 7.617 1 95.94 46 ASN B N 1
ATOM 1511 C CA . ASN B 1 46 ? 15.711 23.047 8.516 1 95.94 46 ASN B CA 1
ATOM 1512 C C . ASN B 1 46 ? 15.281 23.125 9.977 1 95.94 46 ASN B C 1
ATOM 1514 O O . ASN B 1 46 ? 15.211 24.203 10.555 1 95.94 46 ASN B O 1
ATOM 1518 N N . TRP B 1 47 ? 15.133 22.062 10.57 1 90.75 47 TRP B N 1
ATOM 1519 C CA . TRP B 1 47 ? 14.539 21.984 11.898 1 90.75 47 TRP B CA 1
ATOM 1520 C C . TRP B 1 47 ? 15.484 22.547 12.953 1 90.75 47 TRP B C 1
ATOM 1522 O O . TRP B 1 47 ? 15.078 22.828 14.078 1 90.75 47 TRP B O 1
ATOM 1532 N N . THR B 1 48 ? 16.719 22.609 12.625 1 93.75 48 THR B N 1
ATOM 1533 C CA . THR B 1 48 ? 17.672 23.172 13.586 1 93.75 48 THR B CA 1
ATOM 1534 C C . THR B 1 48 ? 17.547 24.688 13.625 1 93.75 48 THR B C 1
ATOM 1536 O O . THR B 1 48 ? 18.062 25.328 14.539 1 93.75 48 THR B O 1
ATOM 1539 N N . ASN B 1 49 ? 16.969 25.266 12.641 1 96.44 49 ASN B N 1
ATOM 1540 C CA . ASN B 1 49 ? 16.703 26.703 12.594 1 96.44 49 ASN B CA 1
ATOM 1541 C C . ASN B 1 49 ? 15.352 27.047 13.211 1 96.44 49 ASN B C 1
ATOM 1543 O O . ASN B 1 49 ? 14.305 26.719 12.641 1 96.44 49 ASN B O 1
ATOM 1547 N N . LYS B 1 50 ? 15.312 27.797 14.305 1 96.38 50 LYS B N 1
ATOM 1548 C CA . LYS B 1 50 ? 14.109 28.141 15.047 1 96.38 50 LYS B CA 1
ATOM 1549 C C . LYS B 1 50 ? 13.188 29.031 14.227 1 96.38 50 LYS B C 1
ATOM 1551 O O . LYS B 1 50 ? 12 29.172 14.539 1 96.38 50 LYS B O 1
ATOM 1556 N N . LYS B 1 51 ? 13.734 29.641 13.258 1 97.19 51 LYS B N 1
ATOM 1557 C CA . LYS B 1 51 ? 12.961 30.578 12.445 1 97.19 51 LYS B CA 1
ATOM 1558 C C . LYS B 1 51 ? 12.469 29.891 11.164 1 97.19 51 LYS B C 1
ATOM 1560 O O . LYS B 1 51 ? 11.758 30.516 10.367 1 97.19 51 LYS B O 1
ATOM 1565 N N . ALA B 1 52 ? 12.898 28.625 10.961 1 97.81 52 ALA B N 1
ATOM 1566 C CA . ALA B 1 52 ? 12.43 27.891 9.797 1 97.81 52 ALA B CA 1
ATOM 1567 C C . ALA B 1 52 ? 10.906 27.75 9.812 1 97.81 52 ALA B C 1
ATOM 1569 O O . ALA B 1 52 ? 10.312 27.547 10.875 1 97.81 52 ALA B O 1
ATOM 1570 N N . ARG B 1 53 ? 10.305 27.781 8.656 1 98 53 ARG B N 1
ATOM 1571 C CA . ARG B 1 53 ? 8.852 27.734 8.523 1 98 53 ARG B CA 1
ATOM 1572 C C . ARG B 1 53 ? 8.281 26.5 9.227 1 98 53 ARG B C 1
ATOM 1574 O O . ARG B 1 53 ? 7.316 26.609 9.992 1 98 53 ARG B O 1
ATOM 1581 N N . SER B 1 54 ? 8.852 25.328 9.023 1 98 54 SER B N 1
ATOM 1582 C CA . SER B 1 54 ? 8.375 24.094 9.664 1 98 54 SER B CA 1
ATOM 1583 C C . SER B 1 54 ? 8.438 24.219 11.188 1 98 54 SER B C 1
ATOM 1585 O O . SER B 1 54 ? 7.5 23.828 11.883 1 98 54 SER B O 1
ATOM 1587 N N . THR B 1 55 ? 9.562 24.734 11.688 1 98 55 THR B N 1
ATOM 1588 C CA . THR B 1 55 ? 9.75 24.891 13.125 1 98 55 THR B CA 1
ATOM 1589 C C . THR B 1 55 ? 8.711 25.844 13.711 1 98 55 THR B C 1
ATOM 1591 O O . THR B 1 55 ? 8.07 25.531 14.719 1 98 55 THR B O 1
ATOM 1594 N N . VAL B 1 56 ? 8.508 26.969 13.102 1 98.25 56 VAL B N 1
ATOM 1595 C CA . VAL B 1 56 ? 7.551 27.953 13.562 1 98.25 56 VAL B CA 1
ATOM 1596 C C . VAL B 1 56 ? 6.141 27.375 13.547 1 98.25 56 VAL B C 1
ATOM 1598 O O . VAL B 1 56 ? 5.402 27.484 14.531 1 98.25 56 VAL B O 1
ATOM 1601 N N . GLU B 1 57 ? 5.754 26.75 12.484 1 98.44 57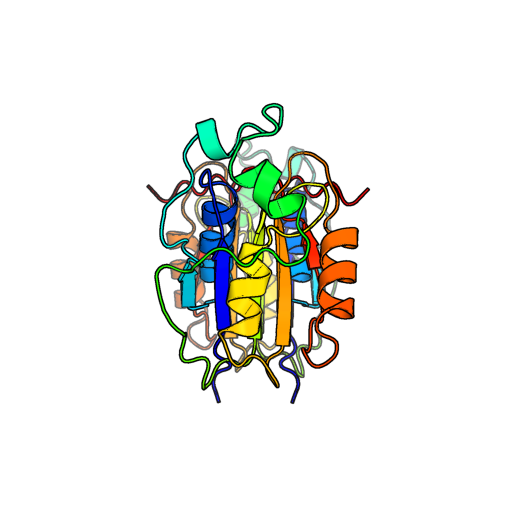 GLU B N 1
ATOM 1602 C CA . GLU B 1 57 ? 4.434 26.141 12.352 1 98.44 57 GLU B CA 1
ATOM 1603 C C . GLU B 1 57 ? 4.191 25.094 13.445 1 98.44 57 GLU B C 1
ATOM 1605 O O . GLU B 1 57 ? 3.133 25.078 14.07 1 98.44 57 GLU B O 1
ATOM 1610 N N . MET B 1 58 ? 5.168 24.281 13.688 1 98.19 58 MET B N 1
ATOM 1611 C CA . MET B 1 58 ? 4.973 23.141 14.578 1 98.19 58 MET B CA 1
ATOM 1612 C C . MET B 1 58 ? 5.023 23.578 16.031 1 98.19 58 MET B C 1
ATOM 1614 O O . MET B 1 58 ? 4.5 22.891 16.922 1 98.19 58 MET B O 1
ATOM 1618 N N . ASN B 1 59 ? 5.625 24.703 16.297 1 97.69 59 ASN B N 1
ATOM 1619 C CA . ASN B 1 59 ? 5.668 25.234 17.656 1 97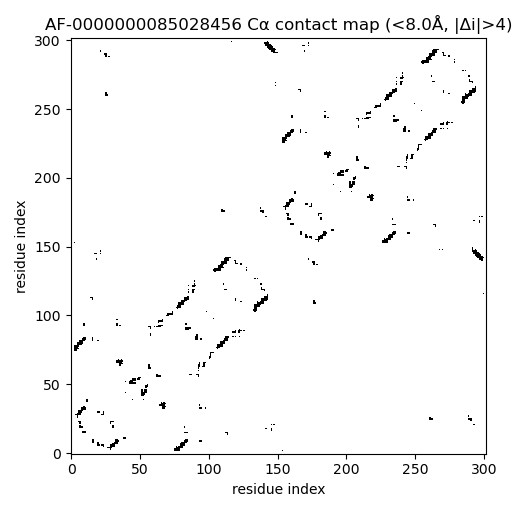.69 59 ASN B CA 1
ATOM 1620 C C . ASN B 1 59 ? 4.363 25.938 18.031 1 97.69 59 ASN B C 1
ATOM 1622 O O . ASN B 1 59 ? 4.117 26.219 19.203 1 97.69 59 ASN B O 1
ATOM 1626 N N . ASP B 1 60 ? 3.51 26.203 17.125 1 98 60 ASP B N 1
ATOM 1627 C CA . ASP B 1 60 ? 2.215 26.844 17.344 1 98 60 ASP B CA 1
ATOM 1628 C C . ASP B 1 60 ? 1.07 25.875 17.062 1 98 60 ASP B C 1
ATOM 1630 O O . ASP B 1 60 ? 0.7 25.672 15.898 1 98 60 ASP B O 1
ATOM 1634 N N . PRO B 1 61 ? 0.464 25.344 18.062 1 96.69 61 PRO B N 1
ATOM 1635 C CA . PRO B 1 61 ? -0.608 24.375 17.859 1 96.69 61 PRO B CA 1
ATOM 1636 C C . PRO B 1 61 ? -1.772 24.938 17.047 1 96.69 61 PRO B C 1
ATOM 1638 O O . PRO B 1 61 ? -2.576 24.188 16.5 1 96.69 61 PRO B O 1
ATOM 1641 N N . ALA B 1 62 ? -1.841 26.219 16.938 1 97.75 62 ALA B N 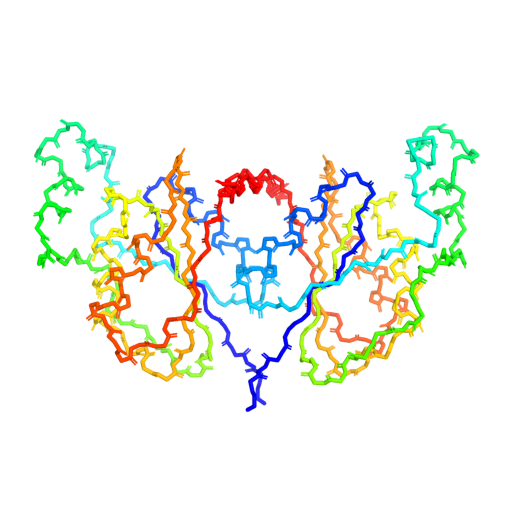1
ATOM 1642 C CA . ALA B 1 62 ? -2.941 26.859 16.234 1 97.75 62 ALA B CA 1
ATOM 1643 C C . ALA B 1 62 ? -2.584 27.078 14.766 1 97.75 62 ALA B C 1
ATOM 1645 O O . ALA B 1 62 ? -3.434 27.484 13.969 1 97.75 62 ALA B O 1
ATOM 1646 N N . SER B 1 63 ? -1.366 26.797 14.43 1 98.38 63 SER B N 1
ATOM 1647 C CA . SER B 1 63 ? -0.925 26.984 13.055 1 98.38 63 SER B CA 1
ATOM 1648 C C . SER B 1 63 ? -1.751 26.156 12.086 1 98.38 63 SER B C 1
ATOM 1650 O O . SER B 1 63 ? -1.998 24.969 12.328 1 98.38 63 SER B O 1
ATOM 1652 N N . ARG B 1 64 ? -2.189 26.812 11.031 1 98.44 64 ARG B N 1
ATOM 1653 C CA . ARG B 1 64 ? -2.9 26.188 9.922 1 98.44 64 ARG B CA 1
ATOM 1654 C C . ARG B 1 64 ? -2.352 26.656 8.578 1 98.44 64 ARG B C 1
ATOM 1656 O O . ARG B 1 64 ? -2.926 27.531 7.945 1 98.44 64 ARG B O 1
ATOM 1663 N N . PRO B 1 65 ? -1.261 26 8.148 1 98.44 65 PRO B N 1
ATOM 1664 C CA . PRO B 1 65 ? -0.704 26.422 6.863 1 98.44 65 PRO B CA 1
ATOM 1665 C C . PRO B 1 65 ? -1.732 26.391 5.734 1 98.44 65 PRO B C 1
ATOM 1667 O O . PRO B 1 65 ? -2.557 25.484 5.672 1 98.44 65 PRO B O 1
ATOM 1670 N N . GLU B 1 66 ? -1.691 27.422 4.871 1 97.56 66 GLU B N 1
ATOM 1671 C CA . GLU B 1 66 ? -2.668 27.562 3.793 1 97.56 66 GLU B CA 1
ATOM 1672 C C . GLU B 1 66 ? -2.455 26.5 2.715 1 97.56 66 GLU B C 1
ATOM 1674 O O . GLU B 1 66 ? -1.318 26.203 2.342 1 97.56 66 GLU B O 1
ATOM 1679 N N . LEU B 1 67 ? -3.553 26.016 2.225 1 98 67 LEU B N 1
ATOM 1680 C CA . LEU B 1 67 ? -3.52 25.047 1.134 1 98 67 LEU B CA 1
ATOM 1681 C C . LEU B 1 67 ? -3.604 25.734 -0.218 1 98 67 LEU B C 1
ATOM 1683 O O . LEU B 1 67 ? -4.176 26.828 -0.324 1 98 67 LEU B O 1
ATOM 1687 N N . LYS B 1 68 ? -3.004 25.078 -1.204 1 97.12 68 LYS B N 1
ATOM 1688 C CA . LYS B 1 68 ? -3.09 25.609 -2.562 1 97.12 68 LYS B CA 1
ATOM 1689 C C . LYS B 1 68 ? -4.527 25.578 -3.072 1 97.12 68 LYS B C 1
ATOM 1691 O O . LYS B 1 68 ? -4.992 26.547 -3.678 1 97.12 68 LYS B O 1
ATOM 1696 N N . GLU B 1 69 ? -5.18 24.453 -2.883 1 91.31 69 GLU B N 1
ATOM 1697 C CA . GLU B 1 69 ? -6.566 24.281 -3.303 1 91.31 69 GLU B CA 1
ATOM 1698 C C . GLU B 1 69 ? -7.523 24.406 -2.117 1 91.31 69 GLU B C 1
ATOM 1700 O O . GLU B 1 69 ? -7.16 24.062 -0.988 1 91.31 69 GLU B O 1
ATOM 1705 N N . ASN B 1 70 ? -8.734 24.984 -2.553 1 81 70 ASN B N 1
ATOM 1706 C CA . ASN B 1 70 ? -9.742 25.156 -1.51 1 81 70 ASN B CA 1
ATOM 1707 C C . ASN B 1 70 ? -10.797 24.047 -1.585 1 81 70 ASN B C 1
ATOM 1709 O O . ASN B 1 70 ? -11.633 24.047 -2.494 1 81 70 ASN B O 1
ATOM 1713 N N . GLY B 1 71 ? -10.711 23.062 -1.025 1 83.06 71 GLY B N 1
ATOM 1714 C CA . GLY B 1 71 ? -11.75 22.062 -0.844 1 83.06 71 GLY B CA 1
ATOM 1715 C C . GLY B 1 71 ? -11.695 20.938 -1.871 1 83.06 71 GLY B C 1
ATOM 1716 O O . GLY B 1 71 ? -11.227 21.141 -2.99 1 83.06 71 GLY B O 1
ATOM 1717 N N . LEU B 1 72 ? -12.016 19.797 -1.497 1 89.19 72 LEU B N 1
ATOM 1718 C CA . LEU B 1 72 ? -12.086 18.578 -2.303 1 89.19 72 LEU B CA 1
ATOM 1719 C C . LEU B 1 72 ? -13.469 17.938 -2.193 1 89.19 72 LEU B C 1
ATOM 1721 O O . LEU B 1 72 ? -14.039 17.859 -1.103 1 89.19 72 LEU B O 1
ATOM 1725 N N . ASP B 1 73 ? -14.094 17.75 -3.352 1 90.69 73 ASP B N 1
ATOM 1726 C CA . ASP B 1 73 ? -15.352 17 -3.307 1 90.69 73 ASP B CA 1
ATOM 1727 C C . ASP B 1 73 ? -15.109 15.555 -2.883 1 90.69 73 ASP B C 1
ATOM 1729 O O . ASP B 1 73 ? -14.555 14.766 -3.643 1 90.69 73 ASP B O 1
ATOM 1733 N N . LEU B 1 74 ? -15.594 15.227 -1.732 1 93.19 74 LEU B N 1
ATOM 1734 C CA . LEU B 1 74 ? -15.336 13.898 -1.171 1 93.19 74 LEU B CA 1
ATOM 1735 C C . LEU B 1 74 ? -16.594 13.031 -1.248 1 93.19 74 LEU B C 1
ATOM 1737 O O . LEU B 1 74 ? -16.625 11.945 -0.667 1 93.19 74 LEU B O 1
ATOM 1741 N N . THR B 1 75 ? -17.516 13.602 -2 1 90 75 THR B N 1
ATOM 1742 C CA . THR B 1 75 ? -18.734 12.836 -2.178 1 90 75 THR B CA 1
ATOM 1743 C C . THR B 1 75 ? -18.453 11.516 -2.9 1 90 75 THR B C 1
ATOM 1745 O O . THR B 1 75 ? -17.75 11.5 -3.912 1 90 75 THR B O 1
ATOM 1748 N N . GLY B 1 76 ? -18.969 10.445 -2.355 1 90.56 76 GLY B N 1
ATOM 1749 C CA . GLY B 1 76 ? -18.844 9.156 -3.016 1 90.56 76 GLY B CA 1
ATOM 1750 C C . GLY B 1 76 ? -17.672 8.336 -2.512 1 90.56 76 GLY B C 1
ATOM 1751 O O . GLY B 1 76 ? -17.594 7.141 -2.787 1 90.56 76 GLY B O 1
ATOM 1752 N N . TYR B 1 77 ? -16.75 8.977 -1.799 1 93.44 77 TYR B N 1
ATOM 1753 C CA . TYR B 1 77 ? -15.641 8.219 -1.235 1 93.44 77 TYR B CA 1
ATOM 1754 C C . TYR B 1 77 ? -16.047 7.559 0.08 1 93.44 77 TYR B C 1
ATOM 1756 O O . TYR B 1 77 ? -16.625 8.211 0.953 1 93.44 77 TYR B O 1
ATOM 1764 N N . ASP B 1 78 ? -15.68 6.332 0.18 1 91.38 78 ASP B N 1
ATOM 1765 C CA . ASP B 1 78 ? -15.969 5.594 1.406 1 91.38 78 ASP B CA 1
ATOM 1766 C C . ASP B 1 78 ? -14.758 5.566 2.33 1 91.38 78 ASP B C 1
ATOM 1768 O O . ASP B 1 78 ? -14.898 5.488 3.553 1 91.38 78 ASP B O 1
ATOM 1772 N N . THR B 1 79 ? -13.602 5.543 1.726 1 93.56 79 THR B N 1
ATOM 1773 C CA . THR B 1 79 ? -12.352 5.488 2.469 1 93.56 79 THR B CA 1
ATOM 1774 C C . THR B 1 79 ? -11.367 6.531 1.95 1 93.56 79 THR B C 1
ATOM 1776 O O . THR B 1 79 ? -11.219 6.703 0.738 1 93.56 79 THR B O 1
ATOM 1779 N N . VAL B 1 80 ? -10.797 7.223 2.859 1 96.62 80 VAL B N 1
ATOM 1780 C CA . VAL B 1 80 ? -9.734 8.172 2.545 1 96.62 80 VAL B CA 1
ATOM 1781 C C . VAL B 1 80 ? -8.477 7.824 3.336 1 96.62 80 VAL B C 1
ATOM 1783 O O . VAL B 1 80 ? -8.508 7.746 4.566 1 96.62 80 VAL B O 1
ATOM 1786 N N . TYR B 1 81 ? -7.383 7.547 2.611 1 97.25 81 TYR B N 1
ATOM 1787 C CA . TYR B 1 81 ? -6.055 7.426 3.201 1 97.25 81 TYR B CA 1
ATOM 1788 C C . TYR B 1 81 ? -5.352 8.781 3.238 1 97.25 81 TYR B C 1
ATOM 1790 O O . TYR B 1 81 ? -5.297 9.484 2.229 1 97.25 81 TYR B O 1
ATOM 1798 N N . ILE B 1 82 ? -4.863 9.133 4.395 1 98.5 82 ILE B N 1
ATOM 1799 C CA . ILE B 1 82 ? -4.172 10.414 4.523 1 98.5 82 ILE B CA 1
ATOM 1800 C C . ILE B 1 82 ? -2.723 10.18 4.941 1 98.5 82 ILE B C 1
ATOM 1802 O O . ILE B 1 82 ? -2.461 9.625 6.008 1 98.5 82 ILE B O 1
ATOM 1806 N N . GLY B 1 83 ? -1.838 10.617 4.09 1 98.38 83 GLY B N 1
ATOM 1807 C CA . GLY B 1 83 ? -0.42 10.367 4.297 1 98.38 83 GLY B CA 1
ATOM 1808 C C . GLY B 1 83 ? 0.38 11.633 4.539 1 98.38 83 GLY B C 1
ATOM 1809 O O . GLY B 1 83 ? 0.092 12.68 3.951 1 98.38 83 GLY B O 1
ATOM 1810 N N . PHE B 1 84 ? 1.396 11.484 5.348 1 98.62 84 PHE B N 1
ATOM 1811 C CA . PHE B 1 84 ? 2.234 12.625 5.703 1 98.62 84 PHE B CA 1
ATOM 1812 C C . PHE B 1 84 ? 3.549 12.156 6.316 1 98.62 84 PHE B C 1
ATOM 1814 O O . PHE B 1 84 ? 3.641 11.039 6.824 1 98.62 84 PHE B O 1
ATOM 1821 N N . PRO B 1 85 ? 4.621 13.016 6.215 1 97.56 85 PRO B N 1
ATOM 1822 C CA . PRO B 1 85 ? 5.805 12.75 7.031 1 97.56 85 PRO B CA 1
ATOM 1823 C C . PRO B 1 85 ? 5.586 13.078 8.508 1 97.56 85 PRO B C 1
ATOM 1825 O O . PRO B 1 85 ? 4.688 13.844 8.852 1 97.56 85 PRO B O 1
ATOM 1828 N N . ILE B 1 86 ? 6.383 12.477 9.352 1 97.12 86 ILE B N 1
ATOM 1829 C CA . ILE B 1 86 ? 6.344 12.82 10.766 1 97.12 86 ILE B CA 1
ATOM 1830 C C . ILE B 1 86 ? 7.234 14.039 11.016 1 97.12 86 ILE B C 1
ATOM 1832 O O . ILE B 1 86 ? 8.414 14.039 10.656 1 97.12 86 ILE B O 1
ATOM 1836 N N . TRP B 1 87 ? 6.637 15.062 11.555 1 97.31 87 TRP B N 1
ATOM 1837 C CA . TRP B 1 87 ? 7.309 16.281 12.023 1 97.31 87 TRP B CA 1
ATOM 1838 C C . TRP B 1 87 ? 7.113 16.469 13.523 1 97.31 87 TRP B C 1
ATOM 1840 O O . TRP B 1 87 ? 5.977 16.516 14.008 1 97.31 87 TRP B O 1
ATOM 1850 N N . TRP B 1 88 ? 8.281 16.547 14.258 1 96.06 88 TRP B N 1
ATOM 1851 C CA . TRP B 1 88 ? 8.211 16.703 15.711 1 96.06 88 TRP B CA 1
ATOM 1852 C C . TRP B 1 88 ? 7.309 15.648 16.328 1 96.06 88 TRP B C 1
ATOM 1854 O O . TRP B 1 88 ? 6.438 15.969 17.141 1 96.06 88 TRP B O 1
ATOM 1864 N N . TYR B 1 89 ? 7.402 14.469 15.805 1 95.94 89 TYR B N 1
ATOM 1865 C CA . TYR B 1 89 ? 6.812 13.242 16.344 1 95.94 89 TYR B CA 1
ATOM 1866 C C . TYR B 1 89 ? 5.312 13.195 16.062 1 95.94 89 TYR B C 1
ATOM 1868 O O . TYR B 1 89 ? 4.609 12.336 16.594 1 95.94 89 TYR B O 1
ATOM 1876 N N . THR B 1 90 ? 4.785 14.094 15.273 1 97.88 90 THR B N 1
ATOM 1877 C CA . THR B 1 90 ? 3.363 14.102 14.938 1 97.88 90 THR B CA 1
ATOM 1878 C C . THR B 1 90 ? 3.146 14.531 13.492 1 97.88 90 THR B C 1
ATOM 1880 O O . THR B 1 90 ? 4.105 14.648 12.727 1 97.88 90 THR B O 1
ATOM 1883 N N . ALA B 1 91 ? 1.854 14.672 13.078 1 98.62 91 ALA B N 1
ATOM 1884 C CA . ALA B 1 91 ? 1.532 15.117 11.727 1 98.62 91 ALA B CA 1
ATOM 1885 C C . ALA B 1 91 ? 1.847 16.594 11.547 1 98.62 91 ALA B C 1
ATOM 1887 O O . ALA B 1 91 ? 1.592 17.406 12.445 1 98.62 91 ALA B O 1
ATOM 1888 N N . PRO B 1 92 ? 2.422 16.984 10.367 1 98.62 92 PRO B N 1
ATOM 1889 C CA . PRO B 1 92 ? 2.523 18.422 10.078 1 98.62 92 PRO B CA 1
ATOM 1890 C C . PRO B 1 92 ? 1.177 19.141 10.172 1 98.62 92 PRO B C 1
ATOM 1892 O O . PRO B 1 92 ? 0.148 18.578 9.781 1 98.62 92 PRO B O 1
ATOM 1895 N N . HIS B 1 93 ? 1.164 20.406 10.586 1 98.69 93 HIS B N 1
ATOM 1896 C CA . HIS B 1 93 ? -0.075 21.109 10.875 1 98.69 93 HIS B CA 1
ATOM 1897 C C . HIS B 1 93 ? -0.887 21.344 9.602 1 98.69 93 HIS B C 1
ATOM 1899 O O . HIS B 1 93 ? -2.086 21.625 9.672 1 98.69 93 HIS B O 1
ATOM 1905 N N . ILE B 1 94 ? -0.285 21.219 8.453 1 98.62 94 ILE B N 1
ATOM 1906 C CA . ILE B 1 94 ? -1.019 21.375 7.203 1 98.62 94 ILE B CA 1
ATOM 1907 C C . ILE B 1 94 ? -2.072 20.266 7.09 1 98.62 94 ILE B C 1
ATOM 1909 O O . ILE B 1 94 ? -3.088 20.438 6.41 1 98.62 94 ILE B O 1
ATOM 1913 N N . ILE B 1 95 ? -1.875 19.125 7.738 1 98.62 95 ILE B N 1
ATOM 1914 C CA . ILE B 1 95 ? -2.855 18.047 7.746 1 98.62 95 ILE B CA 1
ATOM 1915 C C . ILE B 1 95 ? -4.129 18.5 8.453 1 98.62 95 ILE B C 1
ATOM 1917 O O . ILE B 1 95 ? -5.234 18.156 8.031 1 98.62 95 ILE B O 1
ATOM 1921 N N . ARG B 1 96 ? -3.947 19.312 9.492 1 98.25 96 ARG B N 1
ATOM 1922 C CA . ARG B 1 96 ? -5.113 19.859 10.172 1 98.25 96 ARG B CA 1
ATOM 1923 C C . ARG B 1 96 ? -5.844 20.859 9.281 1 98.25 96 ARG B C 1
ATOM 1925 O O . ARG B 1 96 ? -7.074 20.922 9.281 1 98.25 96 ARG B O 1
ATOM 1932 N N . SER B 1 97 ? -5.055 21.703 8.523 1 98.06 97 SER B N 1
ATOM 1933 C CA . SER B 1 97 ? -5.695 22.547 7.531 1 98.06 97 SER B CA 1
ATOM 1934 C C . SER B 1 97 ? -6.594 21.75 6.598 1 98.06 97 SER B C 1
ATOM 1936 O O . SER B 1 97 ? -7.738 22.125 6.348 1 98.06 97 SER B O 1
ATOM 1938 N N . PHE B 1 98 ? -6.07 20.625 6.141 1 98.12 98 PHE B N 1
ATOM 1939 C CA . PHE B 1 98 ? -6.801 19.766 5.211 1 98.12 98 PHE B CA 1
ATOM 1940 C C . PHE B 1 98 ? -8.047 19.188 5.867 1 98.12 98 PHE B C 1
ATOM 1942 O O . PHE B 1 98 ? -9.133 19.219 5.285 1 98.12 98 PHE B O 1
ATOM 1949 N N . LEU B 1 99 ? -7.91 18.672 7.102 1 97.56 99 LEU B N 1
ATOM 1950 C CA . LEU B 1 99 ? -9.031 18.062 7.809 1 97.56 99 LEU B CA 1
ATOM 1951 C C . LEU B 1 99 ? -10.133 19.078 8.062 1 97.56 99 LEU B C 1
ATOM 1953 O O . LEU B 1 99 ? -11.32 18.75 7.965 1 97.56 99 LEU B O 1
ATOM 1957 N N . GLU B 1 100 ? -9.742 20.281 8.352 1 96.94 100 GLU B N 1
ATOM 1958 C CA . GLU B 1 100 ? -10.711 21.312 8.734 1 96.94 100 GLU B CA 1
ATOM 1959 C C . GLU B 1 100 ? -11.367 21.938 7.508 1 96.94 100 GLU B C 1
ATOM 1961 O O . GLU B 1 100 ? -12.5 22.406 7.578 1 96.94 100 GLU B O 1
ATOM 1966 N N . GLN B 1 101 ? -10.758 21.875 6.395 1 96.06 101 GLN B N 1
ATOM 1967 C CA . GLN B 1 101 ? -11.273 22.5 5.188 1 96.06 101 GLN B CA 1
ATOM 1968 C C . GLN B 1 101 ? -12.164 21.547 4.398 1 96.06 101 GLN B C 1
ATOM 1970 O O . GLN B 1 101 ? -12.867 21.969 3.473 1 96.06 101 GLN B O 1
ATOM 1975 N N . ASN B 1 102 ? -12.117 20.281 4.707 1 96.31 102 ASN B N 1
ATOM 1976 C CA . ASN B 1 102 ? -12.852 19.297 3.926 1 96.31 102 ASN B CA 1
ATOM 1977 C C . ASN B 1 102 ? -13.852 18.531 4.793 1 96.31 102 ASN B C 1
ATOM 1979 O O . ASN B 1 102 ? -13.594 18.281 5.973 1 96.31 102 ASN B O 1
ATOM 1983 N N . LYS B 1 103 ? -14.977 18.234 4.227 1 92.81 103 LYS B N 1
ATOM 1984 C CA . LYS B 1 103 ? -16 17.453 4.918 1 92.81 103 LYS B CA 1
ATOM 1985 C C . LYS B 1 103 ? -15.664 15.961 4.895 1 92.81 103 LYS B C 1
ATOM 1987 O O . LYS B 1 103 ? -15.93 15.273 3.906 1 92.81 103 LYS B O 1
ATOM 1992 N N . LEU B 1 104 ? -15.219 15.422 6.02 1 95.25 104 LEU B N 1
ATOM 1993 C CA . LEU B 1 104 ? -14.734 14.055 6.09 1 95.25 104 LEU B CA 1
ATOM 1994 C C . LEU B 1 104 ? -15.594 13.219 7.027 1 95.25 104 LEU B C 1
ATOM 1996 O O . LEU B 1 104 ? -15.297 12.047 7.281 1 95.25 104 LEU B O 1
ATOM 2000 N N . THR B 1 105 ? -16.641 13.805 7.496 1 91.81 105 THR B N 1
ATOM 2001 C CA . THR B 1 105 ? -17.516 13.055 8.375 1 91.81 105 THR B CA 1
ATOM 2002 C C . THR B 1 105 ? -18.203 11.922 7.617 1 91.81 105 THR B C 1
ATOM 2004 O O . THR B 1 105 ? -18.656 12.109 6.484 1 91.81 105 THR B O 1
ATOM 2007 N N . GLY B 1 106 ? -18.234 10.766 8.195 1 91.19 106 GLY B N 1
ATOM 2008 C CA . GLY B 1 106 ? -18.906 9.617 7.582 1 91.19 106 GLY B CA 1
ATOM 2009 C C . GLY B 1 106 ? -17.969 8.805 6.699 1 91.19 106 GLY B C 1
ATOM 2010 O O . GLY B 1 106 ? -18.375 7.758 6.18 1 91.19 106 GLY B O 1
ATOM 2011 N N . VAL B 1 107 ? -16.844 9.305 6.434 1 93.62 107 VAL B N 1
ATOM 2012 C CA . VAL B 1 107 ? -15.852 8.594 5.641 1 93.62 107 VAL B CA 1
ATOM 2013 C C . VAL B 1 107 ? -14.859 7.895 6.566 1 93.62 107 VAL B C 1
ATOM 2015 O O . VAL B 1 107 ? -14.477 8.438 7.605 1 93.62 107 VAL B O 1
ATOM 2018 N N . ASP B 1 108 ? -14.445 6.688 6.242 1 93.69 108 ASP B N 1
ATOM 2019 C CA . ASP B 1 108 ? -13.383 6.023 6.988 1 93.69 108 ASP B CA 1
ATOM 2020 C C . ASP B 1 108 ? -12.016 6.621 6.652 1 93.69 108 ASP B C 1
ATOM 2022 O O . ASP B 1 108 ? -11.648 6.719 5.48 1 93.69 108 ASP B O 1
ATOM 2026 N N . ILE B 1 109 ? -11.32 6.965 7.652 1 96.75 109 ILE B N 1
ATOM 2027 C CA . ILE B 1 109 ? -10.008 7.582 7.449 1 96.75 109 ILE B CA 1
ATOM 2028 C C . ILE B 1 109 ? -8.914 6.656 7.969 1 96.75 109 ILE B C 1
ATOM 2030 O O . ILE B 1 109 ? -8.984 6.176 9.102 1 96.75 109 ILE B O 1
ATOM 2034 N N . VAL B 1 110 ? -7.949 6.344 7.16 1 96.38 110 VAL B N 1
ATOM 2035 C CA . VAL B 1 110 ? -6.75 5.609 7.547 1 96.38 110 VAL B CA 1
ATOM 2036 C C . VAL B 1 110 ? -5.523 6.504 7.375 1 96.38 110 VAL B C 1
ATOM 2038 O O . VAL B 1 110 ? -5.273 7.027 6.289 1 96.38 110 VAL B O 1
ATOM 2041 N N . LEU B 1 111 ? -4.789 6.633 8.438 1 97.81 111 LEU B N 1
ATOM 2042 C CA . LEU B 1 111 ? -3.572 7.43 8.367 1 97.81 111 LEU B CA 1
ATOM 2043 C C . LEU B 1 111 ? -2.377 6.566 7.984 1 97.81 111 LEU B C 1
ATOM 2045 O O . LEU B 1 111 ? -2.297 5.398 8.375 1 97.81 111 LEU B O 1
ATOM 2049 N N . PHE B 1 112 ? -1.497 7.172 7.195 1 96.69 112 PHE B N 1
ATOM 2050 C CA . PHE B 1 112 ? -0.178 6.578 7.008 1 96.69 112 PHE B CA 1
ATOM 2051 C C . PHE B 1 112 ? 0.907 7.648 7.043 1 96.69 112 PHE B C 1
ATOM 2053 O O . PHE B 1 112 ? 0.65 8.812 6.719 1 96.69 112 PHE B O 1
ATOM 2060 N N . ALA B 1 113 ? 2.125 7.172 7.465 1 96.81 113 ALA B N 1
ATOM 2061 C CA . ALA B 1 113 ? 3.191 8.156 7.609 1 96.81 113 ALA B CA 1
ATOM 2062 C C . ALA B 1 113 ? 4.535 7.586 7.16 1 96.81 113 ALA B C 1
ATOM 2064 O O . ALA B 1 113 ? 4.688 6.367 7.051 1 96.81 113 ALA B O 1
ATOM 2065 N N . THR B 1 114 ? 5.367 8.445 6.816 1 94.56 114 THR B N 1
ATOM 2066 C CA . THR B 1 114 ? 6.781 8.156 6.613 1 94.56 114 THR B CA 1
ATOM 2067 C C . THR B 1 114 ? 7.641 8.906 7.621 1 94.56 114 THR B C 1
ATOM 2069 O O . THR B 1 114 ? 7.273 10 8.07 1 94.56 114 THR B O 1
ATOM 2072 N N . SER B 1 115 ? 8.719 8.234 7.988 1 92.75 115 SER B N 1
ATOM 2073 C CA . SER B 1 115 ? 9.594 8.852 8.984 1 92.75 115 SER B CA 1
ATOM 2074 C C . SER B 1 115 ? 11.008 8.305 8.891 1 92.75 115 SER B C 1
ATOM 2076 O O . SER B 1 115 ? 11.258 7.32 8.188 1 92.75 115 SER B O 1
ATOM 2078 N N . GLY B 1 116 ? 11.938 9.039 9.516 1 83.75 116 GLY B N 1
ATOM 2079 C CA . GLY B 1 116 ? 13.289 8.539 9.656 1 83.75 116 GLY B CA 1
ATOM 2080 C C . GLY B 1 116 ? 13.461 7.594 10.828 1 83.75 116 GLY B C 1
ATOM 2081 O O . GLY B 1 116 ? 14.5 6.945 10.969 1 83.75 116 GLY B O 1
ATOM 2082 N N . GLY B 1 117 ? 12.5 7.387 11.711 1 83.94 117 GLY B N 1
ATOM 2083 C CA . GLY B 1 117 ? 12.656 6.512 12.859 1 83.94 117 GLY B CA 1
ATOM 2084 C C . GLY B 1 117 ? 11.523 6.629 13.859 1 83.94 117 GLY B C 1
ATOM 2085 O O . GLY B 1 117 ? 11.438 5.844 14.805 1 83.94 117 GLY B O 1
ATOM 2086 N N . SER B 1 118 ? 10.719 7.555 13.656 1 87 118 SER B N 1
ATOM 2087 C CA . SER B 1 118 ? 9.633 7.809 14.602 1 87 118 SER B CA 1
ATOM 2088 C C . SER B 1 118 ? 8.422 6.941 14.297 1 87 118 SER B C 1
ATOM 2090 O O . SER B 1 118 ? 8.195 6.566 13.141 1 87 118 SER B O 1
ATOM 2092 N N . SER B 1 119 ? 7.664 6.629 15.312 1 91.5 119 SER B N 1
ATOM 2093 C CA . SER B 1 119 ? 6.391 5.934 15.156 1 91.5 119 SER B CA 1
ATOM 2094 C C . SER B 1 119 ? 5.277 6.898 14.766 1 91.5 119 SER B C 1
ATOM 2096 O O . SER B 1 119 ? 5.418 8.109 14.93 1 91.5 119 SER B O 1
ATOM 2098 N N . ILE B 1 120 ? 4.191 6.324 14.25 1 94.94 120 ILE B N 1
ATOM 2099 C CA . ILE B 1 120 ? 3.037 7.133 13.867 1 94.94 120 ILE B CA 1
ATOM 2100 C C . ILE B 1 120 ? 2.104 7.289 15.07 1 94.94 120 ILE B C 1
ATOM 2102 O O . ILE B 1 120 ? 1.174 8.102 15.039 1 94.94 120 ILE B O 1
ATOM 2106 N N . SER B 1 121 ? 2.334 6.695 16.156 1 96 121 SER B N 1
ATOM 2107 C CA . SER B 1 121 ? 1.4 6.547 17.281 1 96 121 SER B CA 1
ATOM 2108 C C . SER B 1 121 ? 0.969 7.906 17.812 1 96 121 SER B C 1
ATOM 2110 O O . SER B 1 121 ? -0.219 8.141 18.047 1 96 121 SER B O 1
ATOM 2112 N N . LYS B 1 122 ? 1.909 8.797 18.062 1 97.31 122 LYS B N 1
ATOM 2113 C CA . LYS B 1 122 ? 1.565 10.109 18.594 1 97.31 122 LYS B CA 1
ATOM 2114 C C . LYS B 1 122 ? 0.702 10.891 17.609 1 97.31 122 LYS B C 1
ATOM 2116 O O . LYS B 1 122 ? -0.254 11.562 18.016 1 97.31 122 LYS B O 1
ATOM 2121 N N . ALA B 1 123 ? 1.024 10.875 16.312 1 97.44 123 ALA B N 1
ATOM 2122 C CA . ALA B 1 123 ? 0.214 11.547 15.305 1 97.44 123 ALA B CA 1
ATOM 2123 C C . ALA B 1 123 ? -1.213 11.008 15.289 1 97.44 123 ALA B C 1
ATOM 2125 O O . ALA B 1 123 ? -2.176 11.773 15.219 1 97.44 123 ALA B O 1
ATOM 2126 N N . TYR B 1 124 ? -1.312 9.711 15.375 1 97.44 124 TYR B N 1
ATOM 2127 C CA . TYR B 1 124 ? -2.611 9.047 15.422 1 97.44 124 TYR B CA 1
ATOM 2128 C C . TYR B 1 124 ? -3.424 9.523 16.625 1 97.44 124 TYR B C 1
ATOM 2130 O O . TYR B 1 124 ? -4.578 9.938 16.469 1 97.44 124 TYR B O 1
ATOM 2138 N N . ARG B 1 125 ? -2.836 9.547 17.75 1 97.81 125 ARG B N 1
ATOM 2139 C CA . ARG B 1 125 ? -3.506 9.969 18.984 1 97.81 125 ARG B CA 1
ATOM 2140 C C . ARG B 1 125 ? -3.877 11.445 18.922 1 97.81 125 ARG B C 1
ATOM 2142 O O . ARG B 1 125 ? -4.996 11.828 19.266 1 97.81 125 ARG B O 1
ATOM 2149 N N . ASP B 1 126 ? -2.955 12.258 18.5 1 98.31 126 ASP B N 1
ATOM 2150 C CA . ASP B 1 126 ? -3.178 13.703 18.438 1 98.31 126 ASP B CA 1
ATOM 2151 C C . ASP B 1 126 ? -4.363 14.031 17.531 1 98.31 126 ASP B C 1
ATOM 2153 O O . ASP B 1 126 ? -5.23 14.828 17.906 1 98.31 126 ASP B O 1
ATOM 2157 N N . LEU B 1 127 ? -4.414 13.398 16.375 1 98.5 127 LEU B N 1
ATOM 2158 C CA . LEU B 1 127 ? -5.465 13.734 15.414 1 98.5 127 LEU B CA 1
ATOM 2159 C C . LEU B 1 127 ? -6.809 13.172 15.867 1 98.5 127 LEU B C 1
ATOM 2161 O O . LEU B 1 127 ? -7.844 13.828 15.703 1 98.5 127 LEU B O 1
ATOM 2165 N N . ARG B 1 128 ? -6.828 12.031 16.453 1 98.19 128 ARG B N 1
ATOM 2166 C CA . ARG B 1 128 ? -8.078 11.484 16.984 1 98.19 128 ARG B CA 1
ATOM 2167 C C . ARG B 1 128 ? -8.625 12.359 18.094 1 98.19 128 ARG B C 1
ATOM 2169 O O . ARG B 1 128 ? -9.836 12.562 18.188 1 98.19 128 ARG B O 1
ATOM 2176 N N . LYS B 1 129 ? -7.754 12.812 18.938 1 98.25 129 LYS B N 1
ATOM 2177 C CA . LYS B 1 129 ? -8.172 13.68 20.031 1 98.25 129 LYS B CA 1
ATOM 2178 C C . LYS B 1 129 ? -8.688 15.016 19.531 1 98.25 129 LYS B C 1
ATOM 2180 O O . LYS B 1 129 ? -9.711 15.516 20 1 98.25 129 LYS B O 1
ATOM 2185 N N . ALA B 1 130 ? -8.016 15.586 18.594 1 98 130 ALA B N 1
ATOM 2186 C CA . ALA B 1 130 ? -8.359 16.906 18.078 1 98 130 ALA B CA 1
ATOM 2187 C C . ALA B 1 130 ? -9.641 16.859 17.25 1 98 130 ALA B C 1
ATOM 2189 O O . ALA B 1 130 ? -10.383 17.844 17.188 1 98 130 ALA B O 1
ATOM 2190 N N . TYR B 1 131 ? -9.898 15.703 16.609 1 97.94 131 TYR B N 1
ATOM 2191 C CA . TYR B 1 131 ? -11.055 15.586 15.734 1 97.94 131 TYR B CA 1
ATOM 2192 C C . TYR B 1 131 ? -11.867 14.336 16.062 1 97.94 131 TYR B C 1
ATOM 2194 O O . TYR B 1 131 ? -11.977 13.422 15.242 1 97.94 131 TYR B O 1
ATOM 2202 N N . PRO B 1 132 ? -12.547 14.32 17.172 1 97.44 132 PRO B N 1
ATOM 2203 C CA . PRO B 1 132 ? -13.219 13.125 17.688 1 97.44 132 PRO B CA 1
ATOM 2204 C C . PRO B 1 132 ? -14.406 12.703 16.828 1 97.44 132 PRO B C 1
ATOM 2206 O O . PRO B 1 132 ? -14.883 11.57 16.922 1 97.44 132 PRO B O 1
ATOM 2209 N N . LYS B 1 133 ? -14.906 13.547 15.953 1 97.25 133 LYS B N 1
ATOM 2210 C CA . LYS B 1 133 ? -16.062 13.211 15.125 1 97.25 133 LYS B CA 1
ATOM 2211 C C . LYS B 1 133 ? -15.633 12.484 13.852 1 97.25 133 LYS B C 1
ATOM 2213 O O . LYS B 1 133 ? -16.469 11.922 13.141 1 97.25 133 LYS B O 1
ATOM 2218 N N . LEU B 1 134 ? -14.352 12.602 13.523 1 97.44 134 LEU B N 1
ATOM 2219 C CA . LEU B 1 134 ? -13.836 11.898 12.359 1 97.44 134 LEU B CA 1
ATOM 2220 C C . LEU B 1 134 ? -13.602 10.422 12.672 1 97.44 134 LEU B C 1
ATOM 2222 O O . LEU B 1 134 ? -13.195 10.078 13.781 1 97.44 134 LEU B O 1
ATOM 2226 N N . ASN B 1 135 ? -13.914 9.562 11.727 1 96.38 135 ASN B N 1
ATOM 2227 C CA . ASN B 1 135 ? -13.711 8.125 11.883 1 96.38 135 ASN B CA 1
ATOM 2228 C C . ASN B 1 135 ? -12.305 7.707 11.469 1 96.38 135 ASN B C 1
ATOM 2230 O O . ASN B 1 135 ? -12.133 7.02 10.461 1 96.38 135 ASN B O 1
ATOM 2234 N N . ILE B 1 136 ? -11.336 8.102 12.234 1 96.44 136 ILE B N 1
ATOM 2235 C CA . ILE B 1 136 ? -9.953 7.668 12.031 1 96.44 136 ILE B CA 1
ATOM 2236 C C . ILE B 1 136 ? -9.766 6.262 12.594 1 96.44 136 ILE B C 1
ATOM 2238 O O . ILE B 1 136 ? -9.781 6.066 13.812 1 96.44 136 ILE B O 1
ATOM 2242 N N . THR B 1 137 ? -9.547 5.316 11.727 1 92.25 137 THR B N 1
ATOM 2243 C CA . THR B 1 137 ? -9.719 3.92 12.109 1 92.25 137 THR B CA 1
ATOM 2244 C C . THR B 1 137 ? -8.359 3.244 12.297 1 92.25 137 THR B C 1
ATOM 2246 O O . THR B 1 137 ? -8.273 2.184 12.922 1 92.25 137 THR B O 1
ATOM 2249 N N . ASN B 1 138 ? -7.305 3.838 11.734 1 89 138 ASN B N 1
ATOM 2250 C CA . ASN B 1 138 ? -5.988 3.213 11.789 1 89 138 ASN B CA 1
ATOM 2251 C C . ASN B 1 138 ? -4.879 4.211 11.461 1 89 138 ASN B C 1
ATOM 2253 O O . ASN B 1 138 ? -5.156 5.324 11.016 1 89 138 ASN B O 1
ATOM 2257 N N . GLY B 1 139 ? -3.67 3.865 11.742 1 93.75 139 GLY B N 1
ATOM 2258 C CA . GLY B 1 139 ? -2.449 4.582 11.414 1 93.75 139 GLY B CA 1
ATOM 2259 C C . GLY B 1 139 ? -1.253 3.672 11.219 1 93.75 139 GLY B C 1
ATOM 2260 O O . GLY B 1 139 ? -0.906 2.9 12.117 1 93.75 139 GLY B O 1
ATOM 2261 N N . VAL B 1 140 ? -0.663 3.762 10.07 1 93.19 140 VAL B N 1
ATOM 2262 C CA . VAL B 1 140 ? 0.412 2.824 9.766 1 93.19 140 VAL B CA 1
ATOM 2263 C C . VAL B 1 140 ? 1.647 3.588 9.297 1 93.19 140 VAL B C 1
ATOM 2265 O O . VAL B 1 140 ? 1.539 4.543 8.523 1 93.19 140 VAL B O 1
ATOM 2268 N N . LEU B 1 141 ? 2.805 3.217 9.805 1 91.81 141 LEU B N 1
ATOM 2269 C CA . LEU B 1 141 ? 4.066 3.748 9.305 1 91.81 141 LEU B CA 1
ATOM 2270 C C . LEU B 1 141 ? 4.492 3.027 8.023 1 91.81 141 LEU B C 1
ATOM 2272 O O . LEU B 1 141 ? 4.59 1.799 8.008 1 91.81 141 LEU B O 1
ATOM 2276 N N . LEU B 1 142 ? 4.633 3.754 6.996 1 88.12 142 LEU B N 1
ATOM 2277 C CA . LEU B 1 142 ? 5.074 3.203 5.719 1 88.12 142 LEU B CA 1
ATOM 2278 C C . LEU B 1 142 ? 6.504 3.631 5.406 1 88.12 142 LEU B C 1
ATOM 2280 O O . LEU B 1 142 ? 6.723 4.625 4.711 1 88.12 142 LEU B O 1
ATOM 2284 N N . ASN B 1 143 ? 7.457 3.055 6.086 1 79.31 143 ASN B N 1
ATOM 2285 C CA . ASN B 1 143 ? 8.859 3.352 5.816 1 79.31 143 ASN B CA 1
ATOM 2286 C C . ASN B 1 143 ? 9.453 2.377 4.805 1 79.31 143 ASN B C 1
ATOM 2288 O O . ASN B 1 143 ? 8.836 1.367 4.473 1 79.31 143 ASN B O 1
ATOM 2292 N N . GLY B 1 144 ? 10.68 2.756 4.148 1 60.97 144 GLY B N 1
ATOM 2293 C CA . GLY B 1 144 ? 11.469 1.845 3.33 1 60.97 144 GLY B CA 1
ATOM 2294 C C . GLY B 1 144 ? 11.211 2.006 1.845 1 60.97 144 GLY B C 1
ATOM 2295 O O . GLY B 1 144 ? 10.242 2.65 1.442 1 60.97 144 GLY B O 1
ATOM 2296 N N . SER B 1 145 ? 12.234 1.865 0.959 1 46.31 145 SER B N 1
ATOM 2297 C CA . SER B 1 145 ? 12.305 2.08 -0.482 1 46.31 145 SER B CA 1
ATOM 2298 C C . SER B 1 145 ? 11.234 1.278 -1.211 1 46.31 145 SER B C 1
ATOM 2300 O O . SER B 1 145 ? 11.109 0.069 -1.004 1 46.31 145 SER B O 1
ATOM 2302 N N . ILE B 1 146 ? 10.016 1.679 -1.438 1 39 146 ILE B N 1
ATOM 2303 C CA . ILE B 1 146 ? 9.219 1.101 -2.518 1 39 146 ILE B CA 1
ATOM 2304 C C . ILE B 1 146 ? 9.938 1.3 -3.85 1 39 146 ILE B C 1
ATOM 2306 O O . ILE B 1 146 ? 10.055 2.426 -4.34 1 39 146 ILE B O 1
ATOM 2310 N N . SER B 1 147 ? 11.172 1.022 -4.281 1 32.06 147 SER B N 1
ATOM 2311 C CA . SER B 1 147 ? 11.719 1.31 -5.605 1 32.06 147 SER B CA 1
ATOM 2312 C C . SER B 1 147 ? 10.781 0.823 -6.707 1 32.06 147 SER B C 1
ATOM 2314 O O . SER B 1 147 ? 10.469 -0.367 -6.781 1 32.06 147 SER B O 1
ATOM 2316 N N . GLY B 1 148 ? 9.688 1.255 -7.016 1 30.11 148 GLY B N 1
ATOM 2317 C CA . GLY B 1 148 ? 8.961 0.983 -8.242 1 30.11 148 GLY B CA 1
ATOM 2318 C C . GLY B 1 148 ? 9.758 1.312 -9.492 1 30.11 148 GLY B C 1
ATOM 2319 O O . GLY B 1 148 ? 10.266 2.426 -9.641 1 30.11 148 GLY B O 1
ATOM 2320 N N . ASN B 1 149 ? 10.594 0.437 -10.07 1 27.17 149 ASN B N 1
ATOM 2321 C CA . ASN B 1 149 ? 11 0.651 -11.453 1 27.17 149 ASN B CA 1
ATOM 2322 C C . ASN B 1 149 ? 9.797 0.908 -12.359 1 27.17 149 ASN B C 1
ATOM 2324 O O . ASN B 1 149 ? 9.102 -0.03 -12.758 1 27.17 149 ASN B O 1
ATOM 2328 N N . LEU B 1 150 ? 8.898 1.548 -12.18 1 22.72 150 LEU B N 1
ATOM 2329 C CA . LEU B 1 150 ? 8.008 1.888 -13.289 1 22.72 150 LEU B CA 1
ATOM 2330 C C . LEU B 1 150 ? 8.773 2.584 -14.406 1 22.72 150 LEU B C 1
ATOM 2332 O O . LEU B 1 150 ? 8.25 2.758 -15.508 1 22.72 150 LEU B O 1
ATOM 2336 N N . ALA B 1 151 ? 9.922 3.229 -14.438 1 20.92 151 ALA B N 1
ATOM 2337 C CA . ALA B 1 151 ? 10.281 3.82 -15.727 1 20.92 151 ALA B CA 1
ATOM 2338 C C . ALA B 1 151 ? 10.719 2.75 -16.719 1 20.92 151 ALA B C 1
ATOM 2340 O O . ALA B 1 151 ? 11.359 1.766 -16.328 1 20.92 151 ALA B O 1
#

InterPro domains:
  IPR008254 Flavodoxin/nitric oxide synthase [PF12682] (4-148)
  IPR029039 Flavoprotein-like superfamily [G3DSA:3.40.50.360] (1-150)
  IPR029039 Flavoprotein-like superfamily [SSF52218] (4-130)

pLDDT: mean 91.37, std 15.27, range [20.22, 98.69]

Nearest PDB structures (foldseek):
  4j8p-assembly1_A  TM=9.863E-01  e=1.853E-19  Bacteroides uniformis ATCC 8492
  4ici-assembly1_A  TM=9.777E-01  e=2.910E-18  Bacteroides eggerthii DSM 20697
  3klb-assembly1_A  TM=9.576E-01  e=9.074E-18  Bacteroides fragilis NCTC 9343
  3edo-assembly2_B  TM=8.175E-01  e=4.396E-07  Lactobacillus acidophilus NCFM
  2n1m-assembly1_A  TM=6.837E-01  e=2.285E-05  Lactobacillus acidophilus NCFM

Radius of gyration: 21.06 Å; Cα contacts (8 Å, |Δi|>4): 609; chains: 2; bounding box: 42×60×40 Å

Solvent-accessible surface area (backbone atoms only — not comparable to full-atom values): 16635 Å² total; per-residue (Å²): 126,82,82,34,36,34,32,35,31,30,55,81,85,48,65,36,45,57,53,45,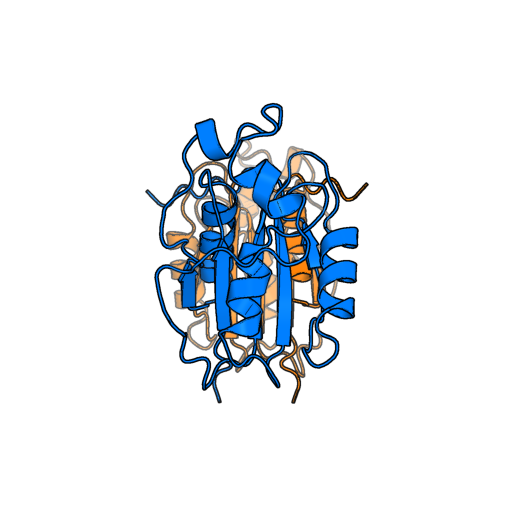54,50,50,16,61,61,70,68,29,47,78,43,74,58,44,47,55,68,75,74,47,73,67,28,63,33,70,88,38,75,80,15,54,52,37,47,42,69,73,34,87,80,43,55,53,59,53,58,67,88,62,64,88,52,79,75,41,47,35,36,34,42,34,28,44,58,44,96,59,21,62,46,44,47,57,54,34,52,58,72,61,32,82,52,68,90,24,40,29,28,37,35,27,26,52,94,78,64,67,46,61,54,26,48,50,51,50,46,67,76,38,71,78,46,45,70,76,50,65,36,61,58,22,49,46,61,47,58,82,73,124,126,83,83,33,37,36,29,35,32,31,56,80,86,49,65,35,46,54,54,46,54,50,51,16,60,60,69,67,29,48,77,44,75,58,43,48,54,70,75,71,47,74,67,28,62,34,69,86,38,74,80,13,53,53,36,47,43,68,73,35,89,80,40,54,53,58,53,58,67,86,63,63,89,53,79,73,40,48,36,35,35,42,34,29,44,58,43,95,60,22,61,45,44,48,56,54,34,52,57,72,60,32,81,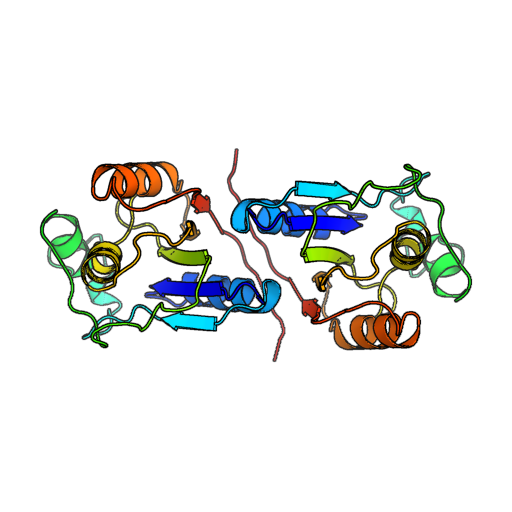50,66,89,23,41,29,29,38,33,26,25,54,96,77,65,66,48,61,55,26,48,51,52,50,46,67,75,38,70,77,46,44,69,77,50,66,35,58,59,20,50,48,59,48,60,79,74,124